Protein AF-A0A7S2VB33-F1 (afdb_monomer_lite)

Secondary structure (DSSP, 8-state):
----HHHHHTTS----EEET-S---GGGTTSTTTTSTTGGG--SSTHHHHHHHHTTT-HHHH-S-HHHHHHHHHHHHHHHHHHHHHHHHHHHHHHHHS--HHHHHH-TTTSPPEEE----SSSGGGGSEE-STT-EEEEP-S-HHHHHHHHT--SHHHHHHHHHHHHHHHHHHHHHHHIIIIIEEEPHHHHT-HHHHHHIIIIIIIIIHHHHHHHHIIIIIHHHHHHHHTT--GGGSPPHHHHHH-HHHHHHH-GGGGGTTHHHHTT-GGGGTTTS----SB-TTTSSB-HHHHHHHHHHHHHHHHHHTTSS--

Organism: NCBI:txid265537

Radius of gyration: 26.09 Å; chains: 1; bounding box: 74×36×74 Å

Sequence (314 aa):
MAISSTDRRAKNVQIFVEKDAVETSFAKWAQPGHFSRTLAKGPKTTTWIWNLHADAHDFDSQTSSLEEVSRKIFSAHFGQLAVIFLWISGMHFHGAYFSNYSAWLTDPVNIKQSSQVVWPIVGQEILNADVGGNFQGVQTTSGWFQMWRAEGITSEVELYWIAIGGLAMSAIMLFAGWFHYHKAAPKLEWFQNAESMMNHHLAGLLGLGCLSWSGHQIHIALPINKLLDAGVAPQEIPLPHEFLINRELMSQLYPSFSKGLAPFFAGQWGEYSDFLTFKGGLNPVTGGLWLSDIAHHHLALAVLFIFAGHMYRT

Structure (mmCIF, N/CA/C/O backbone):
data_AF-A0A7S2VB33-F1
#
_entry.id   AF-A0A7S2VB33-F1
#
loop_
_atom_site.group_PDB
_atom_site.id
_atom_site.type_symbol
_atom_site.label_atom_id
_atom_site.label_alt_id
_atom_site.label_comp_id
_atom_site.label_asym_id
_atom_site.label_entity_id
_atom_site.label_seq_id
_atom_site.pdbx_PDB_ins_code
_atom_site.Cartn_x
_atom_site.Cartn_y
_atom_site.Cartn_z
_atom_site.occupancy
_atom_site.B_iso_or_equiv
_atom_site.auth_seq_id
_atom_site.auth_comp_id
_atom_site.auth_asym_id
_atom_site.auth_atom_id
_atom_site.pdbx_PDB_model_num
ATOM 1 N N . MET A 1 1 ? 22.381 13.826 45.821 1.00 42.16 1 MET A N 1
ATOM 2 C CA . MET A 1 1 ? 21.071 13.144 45.819 1.00 42.16 1 MET A CA 1
ATOM 3 C C . MET A 1 1 ? 21.208 11.930 44.906 1.00 42.16 1 MET A C 1
ATOM 5 O O . MET A 1 1 ? 21.172 12.076 43.693 1.00 42.16 1 MET A O 1
ATOM 9 N N . ALA A 1 2 ? 21.561 10.775 45.474 1.00 40.41 2 ALA A N 1
ATOM 10 C CA . ALA A 1 2 ? 21.779 9.550 44.709 1.00 40.41 2 ALA A CA 1
ATOM 11 C C . ALA A 1 2 ? 20.417 8.901 44.445 1.00 40.41 2 ALA A C 1
ATOM 13 O O . ALA A 1 2 ? 19.761 8.444 45.377 1.00 40.41 2 ALA A O 1
ATOM 14 N N . ILE A 1 3 ? 19.973 8.929 43.191 1.00 42.62 3 ILE A N 1
ATOM 15 C CA . ILE A 1 3 ? 18.757 8.241 42.753 1.00 42.62 3 ILE A CA 1
ATOM 16 C C . ILE A 1 3 ? 19.058 6.741 42.831 1.00 42.62 3 ILE A C 1
ATOM 18 O O . ILE A 1 3 ? 20.033 6.277 42.234 1.00 42.62 3 ILE A O 1
ATOM 22 N N . SER A 1 4 ? 18.286 6.002 43.626 1.00 43.47 4 SER A N 1
ATOM 23 C CA . SER A 1 4 ? 18.537 4.582 43.870 1.00 43.47 4 SER A CA 1
ATOM 24 C C . SER A 1 4 ? 18.283 3.749 42.604 1.00 43.47 4 SER A C 1
ATOM 26 O O . SER A 1 4 ? 17.519 4.129 41.714 1.00 43.47 4 SER A O 1
ATOM 28 N N . SER A 1 5 ? 18.932 2.589 42.500 1.00 49.97 5 SER A N 1
ATOM 29 C CA . SER A 1 5 ? 18.777 1.655 41.375 1.00 49.97 5 SER A CA 1
ATOM 30 C C . SER A 1 5 ? 17.348 1.116 41.216 1.00 49.97 5 SER A C 1
ATOM 32 O O . SER A 1 5 ? 16.987 0.659 40.130 1.00 49.97 5 SER A O 1
ATOM 34 N N . THR A 1 6 ? 16.514 1.208 42.253 1.00 44.72 6 THR A N 1
ATOM 35 C CA . THR A 1 6 ? 15.095 0.834 42.225 1.00 44.72 6 THR A 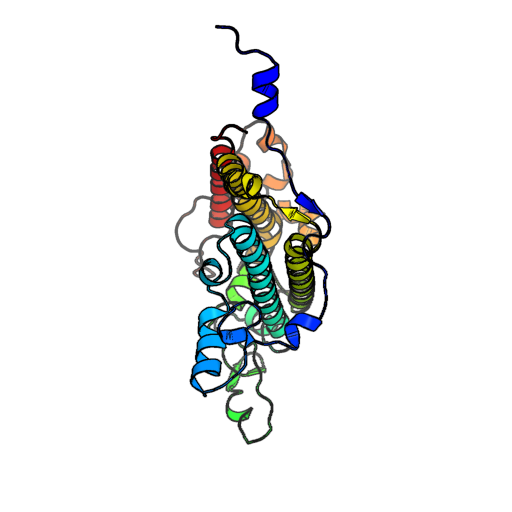CA 1
ATOM 36 C C . THR A 1 6 ? 14.234 1.844 41.460 1.00 44.72 6 THR A C 1
ATOM 38 O O . THR A 1 6 ? 13.370 1.415 40.698 1.00 44.72 6 THR A O 1
ATOM 41 N N . ASP A 1 7 ? 14.540 3.147 41.513 1.00 41.44 7 ASP A N 1
ATOM 42 C CA . ASP A 1 7 ? 13.855 4.177 40.701 1.00 41.44 7 ASP A CA 1
ATOM 43 C C . ASP A 1 7 ? 14.191 4.082 39.203 1.00 41.44 7 ASP A C 1
ATOM 45 O O . ASP A 1 7 ? 13.434 4.543 38.347 1.00 41.44 7 ASP A O 1
ATOM 49 N N . ARG A 1 8 ? 15.320 3.450 38.855 1.00 42.53 8 ARG A N 1
ATOM 50 C CA . ARG A 1 8 ? 15.664 3.130 37.461 1.00 42.53 8 ARG A CA 1
ATOM 51 C C . ARG A 1 8 ? 14.833 1.977 36.896 1.00 42.53 8 ARG A C 1
ATOM 53 O O . ARG A 1 8 ? 14.581 1.963 35.699 1.00 42.53 8 ARG A O 1
ATOM 60 N N . ARG A 1 9 ? 14.375 1.036 37.730 1.00 42.78 9 ARG A N 1
ATOM 61 C CA . ARG A 1 9 ? 13.577 -0.124 37.285 1.00 42.78 9 ARG A CA 1
ATOM 62 C C . ARG A 1 9 ? 12.125 0.228 36.954 1.00 42.78 9 ARG A C 1
ATOM 64 O O . ARG A 1 9 ? 11.520 -0.465 36.144 1.00 42.78 9 ARG A O 1
ATOM 71 N N . ALA A 1 10 ? 11.594 1.306 37.533 1.00 47.66 10 ALA A N 1
ATOM 72 C CA . ALA A 1 10 ? 10.242 1.802 37.268 1.00 47.66 10 ALA A CA 1
ATOM 73 C C . ALA A 1 10 ? 10.106 2.573 35.938 1.00 47.66 10 ALA A C 1
ATOM 75 O O . ALA A 1 10 ? 8.997 2.942 35.568 1.00 47.66 10 ALA A O 1
ATOM 76 N N . LYS A 1 11 ? 11.215 2.835 35.229 1.00 53.03 11 LYS A N 1
ATOM 77 C CA . LYS A 1 11 ? 11.225 3.639 33.995 1.00 53.03 11 LYS A CA 1
ATOM 78 C C . LYS A 1 11 ? 11.285 2.845 32.698 1.00 53.03 11 LYS A C 1
ATOM 80 O O . LYS A 1 11 ? 11.097 3.452 31.658 1.00 53.03 11 LYS A O 1
ATOM 85 N N . ASN A 1 12 ? 11.514 1.535 32.754 1.00 59.31 12 ASN A N 1
ATOM 86 C CA . ASN A 1 12 ? 11.508 0.721 31.544 1.00 59.31 12 ASN A CA 1
ATOM 87 C C . ASN A 1 12 ? 10.058 0.490 31.113 1.00 59.31 12 ASN A C 1
ATOM 89 O O . ASN A 1 12 ? 9.249 0.031 31.921 1.00 59.31 12 ASN A O 1
ATOM 93 N N . VAL A 1 13 ? 9.744 0.767 29.849 1.00 67.38 13 VAL A N 1
ATOM 94 C CA . VAL A 1 13 ? 8.439 0.451 29.247 1.00 67.38 13 VAL A CA 1
ATOM 95 C C . VAL A 1 13 ? 8.105 -1.034 29.452 1.00 67.38 13 VAL A C 1
ATOM 97 O O . VAL A 1 13 ? 8.891 -1.911 29.091 1.00 67.38 13 VAL A O 1
ATOM 100 N N . GLN A 1 14 ? 6.935 -1.329 30.026 1.00 79.81 14 GLN A N 1
ATOM 101 C CA . GLN A 1 14 ? 6.445 -2.695 30.240 1.00 79.81 14 GLN A CA 1
ATOM 102 C C . GLN A 1 14 ? 5.137 -2.924 29.483 1.00 79.81 14 GLN A C 1
ATOM 104 O O . GLN A 1 14 ? 4.302 -2.028 29.364 1.00 79.81 14 GLN A O 1
ATOM 109 N N . ILE A 1 15 ? 4.962 -4.141 28.970 1.00 83.25 15 ILE A N 1
ATOM 110 C CA . ILE A 1 15 ? 3.737 -4.561 28.289 1.00 83.25 15 ILE A CA 1
ATOM 111 C C . ILE A 1 15 ? 2.868 -5.298 29.305 1.00 83.25 15 ILE A C 1
ATOM 113 O O . ILE A 1 15 ? 3.236 -6.374 29.777 1.00 83.25 15 ILE A O 1
ATOM 117 N N . PHE A 1 16 ? 1.705 -4.730 29.615 1.00 85.94 16 PHE A N 1
ATOM 118 C CA . PHE A 1 16 ? 0.704 -5.368 30.463 1.00 85.94 16 PHE A CA 1
ATOM 119 C C . PHE A 1 16 ? -0.531 -5.710 29.639 1.00 85.94 16 PHE A C 1
ATOM 121 O O . PHE A 1 16 ? -1.163 -4.829 29.058 1.00 85.94 16 PHE A O 1
ATOM 128 N N . VAL A 1 17 ? -0.877 -6.996 29.615 1.00 90.38 17 VAL A N 1
ATOM 129 C CA . VAL A 1 17 ? -2.067 -7.514 28.934 1.00 90.38 17 VAL A CA 1
ATOM 130 C C . VAL A 1 17 ? -2.896 -8.368 29.884 1.00 90.38 17 VAL A C 1
ATOM 132 O O . VAL A 1 17 ? -2.359 -9.116 30.703 1.00 90.38 17 VAL A O 1
ATOM 135 N N . GLU A 1 18 ? -4.212 -8.261 29.763 1.00 92.12 18 GLU A N 1
ATOM 136 C CA . GLU A 1 18 ? -5.172 -9.178 30.360 1.00 92.12 18 GLU A CA 1
ATOM 137 C C . GLU A 1 18 ? -5.408 -10.357 29.412 1.00 92.12 18 GLU A C 1
ATOM 139 O O . GLU A 1 18 ? -5.696 -10.171 28.224 1.00 92.12 18 GLU A O 1
ATOM 144 N N . LYS A 1 19 ? -5.249 -11.576 29.939 1.00 93.38 19 LYS A N 1
ATOM 145 C CA . LYS A 1 19 ? -5.463 -12.807 29.177 1.00 93.38 19 LYS A CA 1
ATOM 146 C C . LYS A 1 19 ? -6.937 -13.182 29.177 1.00 93.38 19 LYS A C 1
ATOM 148 O O . LYS A 1 19 ? -7.553 -13.175 30.236 1.00 93.38 19 LYS A O 1
ATOM 153 N N . ASP A 1 20 ? -7.452 -13.546 28.006 1.00 93.31 20 ASP A N 1
ATOM 154 C CA . ASP A 1 20 ? -8.832 -14.015 27.817 1.00 93.31 20 ASP A CA 1
ATOM 155 C C . ASP A 1 20 ? -9.887 -13.041 28.391 1.00 93.31 20 ASP A C 1
ATOM 157 O O . ASP A 1 20 ? -10.858 -13.453 29.021 1.00 93.31 20 ASP A O 1
ATOM 161 N N . ALA A 1 21 ? -9.686 -11.736 28.164 1.00 91.56 21 ALA A N 1
ATOM 162 C CA . ALA A 1 21 ? -10.485 -10.654 28.748 1.00 91.56 21 ALA A CA 1
ATOM 163 C C . ALA A 1 21 ? -11.982 -10.717 28.392 1.00 91.56 21 ALA A C 1
ATOM 165 O O . ALA A 1 21 ? -12.836 -10.332 29.191 1.00 91.56 21 ALA A O 1
ATOM 166 N N . VAL A 1 22 ? -12.321 -11.183 27.184 1.00 93.38 22 VAL A N 1
ATOM 167 C CA . VAL A 1 22 ? -13.712 -11.329 26.735 1.00 93.38 22 VAL A CA 1
ATOM 168 C C . VAL A 1 22 ? -13.870 -12.652 26.001 1.00 93.38 22 VAL A C 1
ATOM 170 O O . VAL A 1 22 ? -13.235 -12.875 24.969 1.00 93.38 22 VAL A O 1
ATOM 173 N N . GLU A 1 23 ? -14.772 -13.509 26.477 1.00 96.00 23 GLU A N 1
ATOM 174 C CA . GLU A 1 23 ? -15.105 -14.764 25.801 1.00 96.00 23 GLU A CA 1
ATOM 175 C C . GLU A 1 23 ? -15.629 -14.507 24.377 1.00 96.00 23 GLU A C 1
ATOM 177 O O . GLU A 1 23 ? -16.490 -13.653 24.143 1.00 96.00 23 GLU A O 1
ATOM 182 N N . THR A 1 24 ? -15.103 -15.249 23.400 1.00 97.25 24 THR A N 1
ATOM 183 C CA . THR A 1 24 ? -15.571 -15.184 22.013 1.00 97.25 24 THR A CA 1
ATOM 184 C C . THR A 1 24 ? -16.834 -16.034 21.861 1.00 97.25 24 THR A C 1
ATOM 186 O O . THR A 1 24 ? -16.763 -17.258 21.873 1.00 97.25 24 THR A O 1
ATOM 189 N N . SER A 1 25 ? -17.991 -15.385 21.708 1.00 96.69 25 SER A N 1
ATOM 190 C CA . SER A 1 25 ? -19.291 -16.049 21.559 1.00 96.69 25 SER A CA 1
ATOM 191 C C . SER A 1 25 ? -20.242 -15.246 20.669 1.00 96.69 25 SER A C 1
ATOM 193 O O . SER A 1 25 ? -20.285 -14.016 20.734 1.00 96.69 25 SER A O 1
ATOM 195 N N . PHE A 1 26 ? -21.066 -15.948 19.885 1.00 96.88 26 PHE A N 1
ATOM 196 C CA . PHE A 1 26 ? -22.127 -15.344 19.070 1.00 96.88 26 PHE A CA 1
ATOM 197 C C . PHE A 1 26 ? -23.357 -14.912 19.885 1.00 96.88 26 PHE A C 1
ATOM 199 O O . PHE A 1 26 ? -24.250 -14.266 19.341 1.00 96.88 26 PHE A O 1
ATOM 206 N N . ALA A 1 27 ? -23.425 -15.211 21.188 1.00 96.50 27 ALA A N 1
ATOM 207 C CA . ALA A 1 27 ? -24.597 -14.908 22.016 1.00 96.50 27 ALA A CA 1
ATOM 208 C C . ALA A 1 27 ? -24.991 -13.417 21.992 1.00 96.50 27 ALA A C 1
ATOM 210 O O . ALA A 1 27 ? -26.175 -13.089 21.932 1.00 96.50 27 ALA A O 1
ATOM 211 N N . LYS A 1 28 ? -24.003 -12.510 21.980 1.00 95.06 28 LYS A N 1
ATOM 212 C CA . LYS A 1 28 ? -24.240 -11.057 21.914 1.00 95.06 28 LYS A CA 1
ATOM 213 C C . LYS A 1 28 ? -24.737 -10.585 20.543 1.00 95.06 28 LYS A C 1
ATOM 215 O O . LYS A 1 28 ? -25.453 -9.594 20.480 1.00 95.06 28 LYS A O 1
ATOM 220 N N . TRP A 1 29 ? -24.431 -11.301 19.459 1.00 95.38 29 TRP A N 1
ATOM 221 C CA . TRP A 1 29 ? -24.894 -10.941 18.111 1.00 95.38 29 TRP A CA 1
ATOM 222 C C . TRP A 1 29 ? -26.407 -11.132 17.964 1.00 95.38 29 TRP A C 1
ATOM 224 O O . TRP A 1 29 ? -27.064 -10.364 17.268 1.00 95.38 29 TRP A O 1
ATOM 234 N N . ALA A 1 30 ? -26.978 -12.102 18.685 1.00 94.94 30 ALA A N 1
ATOM 235 C CA . ALA A 1 30 ? -28.422 -12.321 18.750 1.00 94.94 30 ALA A CA 1
ATOM 236 C C . ALA A 1 30 ? -29.173 -11.253 19.577 1.00 94.94 30 ALA A C 1
ATOM 238 O O . ALA A 1 30 ? -30.399 -11.293 19.658 1.00 94.94 30 ALA A O 1
ATOM 239 N N . GLN A 1 31 ? -28.458 -10.304 20.194 1.00 95.62 31 GLN A N 1
ATOM 240 C CA . GLN A 1 31 ? -29.013 -9.240 21.034 1.00 95.62 31 GLN A CA 1
ATOM 241 C C . GLN A 1 31 ? -28.563 -7.863 20.515 1.00 95.62 31 GLN A C 1
ATOM 243 O O . GLN A 1 31 ? -27.681 -7.233 21.109 1.00 95.62 31 GLN A O 1
ATOM 248 N N . PRO A 1 32 ? -29.128 -7.362 19.401 1.00 95.88 32 PRO A N 1
ATOM 249 C CA . PRO A 1 32 ? -28.713 -6.072 18.869 1.00 95.88 32 PRO A CA 1
ATOM 250 C C . PRO A 1 32 ? -28.962 -4.962 19.900 1.00 95.88 32 PRO A C 1
ATOM 252 O O . PRO A 1 32 ? -30.007 -4.916 20.550 1.00 95.88 32 PRO A O 1
ATOM 255 N N . GLY A 1 33 ? -27.972 -4.089 20.085 1.00 95.62 33 GLY A N 1
ATOM 256 C CA . GLY A 1 33 ? -28.010 -3.041 21.104 1.00 95.62 33 GLY A CA 1
ATOM 257 C C . GLY A 1 33 ? -27.567 -3.500 22.494 1.00 95.62 33 GLY A C 1
ATOM 258 O O . GLY A 1 33 ? -27.713 -2.730 23.439 1.00 95.62 33 GLY A O 1
ATOM 259 N N . HIS A 1 34 ? -26.987 -4.704 22.643 1.00 96.56 34 HIS A N 1
ATOM 260 C CA . HIS A 1 34 ? -26.457 -5.206 23.924 1.00 96.56 34 HIS A CA 1
ATOM 261 C C . HIS A 1 34 ? -25.472 -4.243 24.613 1.00 96.56 34 HIS A C 1
ATOM 263 O O . HIS A 1 34 ? -25.241 -4.345 25.815 1.00 96.56 34 HIS A O 1
ATOM 269 N N . PHE A 1 35 ? -24.837 -3.351 23.849 1.00 94.81 35 PHE A N 1
ATOM 270 C CA . PHE A 1 35 ? -23.875 -2.365 24.335 1.00 94.81 35 PHE A CA 1
ATOM 271 C C . PHE A 1 35 ? -24.536 -1.175 25.045 1.00 94.81 35 PHE A C 1
ATOM 273 O O . PHE A 1 35 ? -23.859 -0.447 25.760 1.00 94.81 35 PHE A O 1
ATOM 280 N N . SER A 1 36 ? -25.851 -0.991 24.894 1.00 95.38 36 SER A N 1
ATOM 281 C CA . SER A 1 36 ? -26.623 0.066 25.547 1.00 95.38 36 SER A CA 1
ATOM 282 C C . SER A 1 36 ? -27.737 -0.539 26.392 1.00 95.38 36 SER A C 1
ATOM 284 O O . SER A 1 36 ? -28.605 -1.257 25.898 1.00 95.38 36 SER A O 1
ATOM 286 N N . ARG A 1 37 ? -27.786 -0.192 27.684 1.00 91.44 37 ARG A N 1
ATOM 287 C CA . ARG A 1 37 ? -28.851 -0.659 28.596 1.00 91.44 37 ARG A CA 1
ATOM 288 C C . ARG A 1 37 ? -30.250 -0.223 28.148 1.00 91.44 37 ARG A C 1
ATOM 290 O O . ARG A 1 37 ? -31.239 -0.867 28.503 1.00 91.44 37 ARG A O 1
ATOM 297 N N . THR A 1 38 ? -30.339 0.879 27.404 1.00 91.19 38 THR A N 1
ATOM 298 C CA . THR A 1 38 ? -31.597 1.392 26.851 1.00 91.19 38 THR A CA 1
ATOM 299 C C . THR A 1 38 ? -32.029 0.564 25.647 1.00 91.19 38 THR A C 1
ATOM 301 O O . THR A 1 38 ? -33.187 0.151 25.580 1.00 91.19 38 THR A O 1
ATOM 304 N N . LEU A 1 39 ? -31.099 0.271 24.733 1.00 94.94 39 LEU A N 1
ATOM 305 C CA . LEU A 1 39 ? -31.386 -0.468 23.502 1.00 94.94 39 LEU A CA 1
ATOM 306 C C . LEU A 1 39 ? -31.550 -1.974 23.740 1.00 94.94 39 LEU A C 1
ATOM 308 O O . LEU A 1 39 ? -32.411 -2.589 23.116 1.00 94.94 39 LEU A O 1
ATOM 312 N N . ALA A 1 40 ? -30.832 -2.556 24.701 1.00 93.81 40 ALA A N 1
ATOM 313 C CA . ALA A 1 40 ? -30.902 -3.982 25.032 1.00 93.81 40 ALA A CA 1
ATOM 314 C C . ALA A 1 40 ? -32.308 -4.467 25.452 1.00 93.81 40 ALA A C 1
ATOM 316 O O . ALA A 1 40 ? -32.573 -5.665 25.458 1.00 93.81 40 ALA A O 1
ATOM 317 N N . LYS A 1 41 ? -33.234 -3.554 25.783 1.00 93.25 41 LYS A N 1
ATOM 318 C CA . LYS A 1 41 ? -34.640 -3.871 26.101 1.00 93.25 41 LYS A CA 1
ATOM 319 C C . LYS A 1 41 ? -35.501 -4.184 24.868 1.00 93.25 41 LYS A C 1
ATOM 321 O O . LYS A 1 41 ? -36.658 -4.567 25.031 1.00 93.25 41 LYS A O 1
ATOM 326 N N . GLY A 1 42 ? -34.958 -4.009 23.665 1.00 92.31 42 GLY A N 1
ATOM 327 C CA . GLY A 1 42 ? -35.616 -4.309 22.396 1.00 92.31 42 GLY A CA 1
ATOM 328 C C . GLY A 1 42 ? -36.397 -3.139 21.771 1.00 92.31 42 GLY A C 1
ATOM 329 O O . GLY A 1 42 ? -36.639 -2.112 22.420 1.00 92.31 42 GLY A O 1
ATOM 330 N N . PRO A 1 43 ? -36.796 -3.283 20.493 1.00 95.75 43 PRO A N 1
ATOM 331 C CA . PRO A 1 43 ? -37.416 -2.220 19.706 1.00 95.75 43 PRO A CA 1
ATOM 332 C C . PRO A 1 43 ? -38.880 -1.984 20.087 1.00 95.75 43 PRO A C 1
ATOM 334 O O . PRO A 1 43 ? -39.769 -2.731 19.688 1.00 95.75 43 PRO A O 1
ATOM 337 N N . LYS A 1 44 ? -39.153 -0.898 20.821 1.00 94.31 44 LYS A N 1
ATOM 338 C CA . LYS A 1 44 ? -40.530 -0.422 21.074 1.00 94.31 44 LYS A CA 1
ATOM 339 C C . LYS A 1 44 ? -41.048 0.545 20.006 1.00 94.31 44 LYS A C 1
ATOM 341 O O . LYS A 1 44 ? -42.253 0.657 19.818 1.00 94.31 44 LYS A O 1
ATOM 346 N N . THR A 1 45 ? -40.146 1.255 19.331 1.00 96.62 45 THR A N 1
ATOM 347 C CA . THR A 1 45 ? -40.440 2.197 18.242 1.00 96.62 45 THR A CA 1
ATOM 348 C C . THR A 1 45 ? -39.385 2.053 17.147 1.00 96.62 45 THR A C 1
ATOM 350 O O . THR A 1 45 ? -38.298 1.530 17.397 1.00 96.62 45 THR A O 1
ATOM 353 N N . THR A 1 46 ? -39.660 2.549 15.940 1.00 97.44 46 THR A N 1
ATOM 354 C CA . THR A 1 46 ? -38.682 2.546 14.835 1.00 97.44 46 THR A CA 1
ATOM 355 C C . THR A 1 46 ? -37.457 3.418 15.123 1.00 97.44 46 THR A C 1
ATOM 357 O O . THR A 1 46 ? -36.385 3.136 14.599 1.00 97.44 46 THR A O 1
ATOM 360 N N . THR A 1 47 ? -37.563 4.408 16.020 1.00 97.69 47 THR A N 1
ATOM 361 C CA . THR A 1 47 ? -36.421 5.187 16.538 1.00 97.69 47 THR A CA 1
ATOM 362 C C . THR A 1 47 ? -35.326 4.296 17.115 1.00 97.69 47 THR A C 1
ATOM 364 O O . THR A 1 47 ? -34.150 4.605 16.969 1.00 97.69 47 THR A O 1
ATOM 367 N N . TRP A 1 48 ? -35.695 3.160 17.715 1.00 98.00 48 TRP A N 1
ATOM 368 C CA . TRP A 1 48 ? -34.727 2.200 18.237 1.00 98.00 48 TRP A CA 1
ATOM 369 C C . TRP A 1 48 ? -33.742 1.722 17.163 1.00 98.00 48 TRP A C 1
ATOM 371 O O . TRP A 1 48 ? -32.559 1.588 17.453 1.00 98.00 48 TRP A O 1
ATOM 381 N N . ILE A 1 49 ? -34.208 1.518 15.923 1.00 97.88 49 ILE A N 1
ATOM 382 C CA . ILE A 1 49 ? -33.355 1.079 14.810 1.00 97.88 49 ILE A CA 1
ATOM 383 C C . ILE A 1 49 ? -32.319 2.159 14.499 1.00 97.88 49 ILE A C 1
ATOM 385 O O . ILE A 1 49 ? -31.149 1.850 14.317 1.00 97.88 49 ILE A O 1
ATOM 389 N N . TRP A 1 50 ? -32.719 3.428 14.472 1.00 97.88 50 TRP A N 1
ATOM 390 C CA . TRP A 1 50 ? -31.800 4.531 14.195 1.00 97.88 50 TRP A CA 1
ATOM 391 C C . TRP A 1 50 ? -30.766 4.708 15.308 1.00 97.88 50 TRP A C 1
ATOM 393 O O . TRP A 1 50 ? -29.574 4.779 15.019 1.00 97.88 50 TRP A O 1
ATOM 403 N N . ASN A 1 51 ? -31.205 4.673 16.569 1.00 97.94 51 ASN A N 1
ATOM 404 C CA . ASN A 1 51 ? -30.306 4.780 17.720 1.00 97.94 51 ASN A CA 1
ATOM 405 C C . ASN A 1 51 ? -29.323 3.602 17.786 1.00 97.94 51 ASN A C 1
ATOM 407 O O . ASN A 1 51 ? -28.161 3.794 18.117 1.00 97.94 51 ASN A O 1
ATOM 411 N N . LEU A 1 52 ? -29.748 2.392 17.396 1.00 97.81 52 LEU A N 1
ATOM 412 C CA . LEU A 1 52 ? -28.856 1.235 17.295 1.00 97.81 52 LEU A CA 1
ATOM 413 C C . LEU A 1 52 ? -27.642 1.506 16.398 1.00 97.81 52 LEU A C 1
ATOM 415 O O . LEU A 1 52 ? -26.538 1.109 16.755 1.00 97.81 52 LEU A O 1
ATOM 419 N N . HIS A 1 53 ? -27.834 2.163 15.252 1.00 98.19 53 HIS A N 1
ATOM 420 C CA . HIS A 1 53 ? -26.738 2.469 14.330 1.00 98.19 53 HIS A CA 1
ATOM 421 C C . HIS A 1 53 ? -25.943 3.699 14.775 1.00 98.19 53 HIS A C 1
ATOM 423 O O . HIS A 1 53 ? -24.719 3.695 14.669 1.00 98.19 53 HIS A O 1
ATOM 429 N N . ALA A 1 54 ? -26.623 4.731 15.284 1.00 97.81 54 ALA A N 1
ATOM 430 C CA . ALA A 1 54 ? -25.985 5.965 15.737 1.00 97.81 54 ALA A CA 1
ATOM 431 C C . ALA A 1 54 ? -25.033 5.726 16.922 1.00 97.81 54 ALA A C 1
ATOM 433 O O . ALA A 1 54 ? -23.923 6.252 16.932 1.00 97.81 54 ALA A O 1
ATOM 434 N N . ASP A 1 55 ? -25.431 4.868 17.864 1.00 97.38 55 ASP A N 1
ATOM 435 C CA . ASP A 1 55 ? -24.706 4.660 19.122 1.00 97.38 55 ASP A CA 1
ATOM 436 C C . ASP A 1 55 ? -23.686 3.500 19.040 1.00 97.38 55 ASP A C 1
ATOM 438 O O . ASP A 1 55 ? -22.971 3.214 20.004 1.00 97.38 55 ASP A O 1
ATOM 442 N N . ALA A 1 56 ? -23.603 2.794 17.903 1.00 97.38 56 ALA A N 1
ATOM 443 C CA . ALA A 1 56 ? -22.793 1.576 17.762 1.00 97.38 56 ALA A CA 1
ATOM 444 C C . ALA A 1 56 ? -21.295 1.810 18.017 1.00 97.38 56 ALA A C 1
ATOM 446 O O . ALA A 1 56 ? -20.630 0.973 18.635 1.00 97.38 56 ALA A O 1
ATOM 447 N N . HIS A 1 57 ? -20.770 2.949 17.561 1.00 98.19 57 HIS A N 1
ATOM 448 C CA . HIS A 1 57 ? -19.364 3.335 17.725 1.00 98.19 57 HIS A CA 1
ATOM 449 C C . HIS A 1 57 ? -19.157 4.465 18.742 1.00 98.19 57 HIS A C 1
ATOM 451 O O . HIS A 1 57 ? -18.032 4.925 18.920 1.00 98.19 57 HIS A O 1
ATOM 457 N N . ASP A 1 58 ? -20.212 4.888 19.442 1.00 97.56 58 ASP A N 1
ATOM 458 C CA . ASP A 1 58 ? -20.105 5.822 20.562 1.00 97.56 58 ASP A CA 1
ATOM 459 C C . ASP A 1 58 ? -19.661 5.066 21.825 1.00 97.56 58 ASP A C 1
ATOM 461 O O . ASP A 1 58 ? -20.451 4.728 22.704 1.00 97.56 58 ASP A O 1
ATOM 465 N N . PHE A 1 59 ? -18.382 4.688 21.877 1.00 97.50 59 PHE A N 1
ATOM 466 C CA . PHE A 1 59 ? -17.870 3.801 22.924 1.00 97.50 59 PHE A CA 1
ATOM 467 C C . PHE A 1 59 ? -17.942 4.404 24.331 1.00 97.50 59 PHE A C 1
ATOM 469 O O . PHE A 1 59 ? -18.122 3.646 25.289 1.00 97.50 59 PHE A O 1
ATOM 476 N N . ASP A 1 60 ? -17.863 5.730 24.453 1.00 96.00 60 ASP A N 1
ATOM 477 C CA . ASP A 1 60 ? -17.923 6.438 25.734 1.00 96.00 60 ASP A CA 1
ATOM 478 C C . ASP A 1 60 ? -19.323 6.382 26.364 1.00 96.00 60 ASP A C 1
ATOM 480 O O . ASP A 1 60 ? -19.452 6.306 27.587 1.00 96.00 60 ASP A O 1
ATOM 484 N N . SER A 1 61 ? -20.396 6.351 25.560 1.00 94.44 61 SER A N 1
ATOM 485 C CA . SER A 1 61 ? -21.758 6.192 26.096 1.00 94.44 61 SER A CA 1
ATOM 486 C C . SER A 1 61 ? -22.087 4.751 26.507 1.00 94.44 61 SER A C 1
ATOM 488 O O . SER A 1 61 ? -23.026 4.517 27.275 1.00 94.44 61 SER A O 1
ATOM 490 N N . GLN A 1 62 ? -21.298 3.774 26.050 1.00 94.62 62 GLN A N 1
ATOM 491 C CA . GLN A 1 62 ? -21.505 2.349 26.335 1.00 94.62 62 GLN A CA 1
ATOM 492 C C . GLN A 1 62 ? -20.929 1.916 27.690 1.00 94.62 62 GLN A C 1
ATOM 494 O O . GLN A 1 62 ? -21.448 0.988 28.315 1.00 94.62 62 GLN A O 1
ATOM 499 N N . THR A 1 63 ? -19.839 2.540 28.143 1.00 94.38 63 THR A N 1
ATOM 500 C CA . THR A 1 63 ? -19.119 2.164 29.370 1.00 94.38 63 THR A CA 1
ATOM 501 C C . THR A 1 63 ? -18.369 3.362 29.946 1.00 94.38 63 THR A C 1
ATOM 503 O O . THR A 1 63 ? -17.829 4.174 29.209 1.00 94.38 63 THR A O 1
ATOM 506 N N . SER A 1 64 ? -18.277 3.456 31.274 1.00 94.56 64 SER A N 1
ATOM 507 C CA . SER A 1 64 ? -17.474 4.490 31.945 1.00 94.56 64 SER A CA 1
ATOM 508 C C . SER A 1 64 ? -15.998 4.098 32.109 1.00 94.56 64 SER A C 1
ATOM 510 O O . SER A 1 64 ? -15.228 4.839 32.716 1.00 94.56 64 SER A O 1
ATOM 512 N N . SER A 1 65 ? -15.604 2.903 31.653 1.00 96.50 65 SER A N 1
ATOM 513 C CA . SER A 1 65 ? -14.233 2.402 31.766 1.00 96.50 65 SER A CA 1
ATOM 514 C C . SER A 1 65 ? -13.381 2.880 30.594 1.00 96.50 65 SER A C 1
ATOM 516 O O . SER A 1 65 ? -13.501 2.364 29.482 1.00 96.50 65 SER A O 1
ATOM 518 N N . LEU A 1 66 ? -12.460 3.813 30.858 1.00 96.75 66 LEU A N 1
ATOM 519 C CA . LEU A 1 66 ? -11.521 4.305 29.844 1.00 96.75 66 LEU A CA 1
ATOM 520 C C . LEU A 1 66 ? -10.636 3.183 29.284 1.00 96.75 66 LEU A C 1
ATOM 522 O O . LEU A 1 66 ? -10.270 3.212 28.112 1.00 96.75 66 LEU A O 1
ATOM 526 N N . GLU A 1 67 ? -10.314 2.170 30.089 1.00 96.19 67 GLU A N 1
ATOM 527 C CA . GLU A 1 67 ? -9.557 1.012 29.617 1.00 96.19 67 GLU A CA 1
ATOM 528 C C . GLU A 1 67 ? -10.356 0.196 28.593 1.00 96.19 67 GLU A C 1
ATOM 530 O O . GLU A 1 67 ? -9.828 -0.176 27.546 1.00 96.19 67 GLU A O 1
ATOM 535 N N . GLU A 1 68 ? -11.644 -0.043 28.855 1.00 95.75 68 GLU A N 1
ATOM 536 C CA . GLU A 1 68 ? -12.515 -0.769 27.928 1.00 95.75 68 GLU A CA 1
ATOM 537 C C . GLU A 1 68 ? -12.712 0.011 26.623 1.00 95.75 68 GLU A C 1
ATOM 539 O O . GLU A 1 68 ? -12.611 -0.572 25.542 1.00 95.75 68 GLU A O 1
ATOM 544 N N . VAL A 1 69 ? -12.928 1.328 26.713 1.00 98.00 69 VAL A N 1
ATOM 545 C CA . VAL A 1 69 ? -12.981 2.220 25.545 1.00 98.00 69 VAL A CA 1
ATOM 546 C C . VAL A 1 69 ? -11.676 2.138 24.751 1.00 98.00 69 VAL A C 1
ATOM 548 O O . VAL A 1 69 ? -11.709 1.893 23.547 1.00 98.00 69 VAL A O 1
ATOM 551 N N . SER A 1 70 ? -10.522 2.252 25.417 1.00 97.94 70 SER A N 1
ATOM 552 C CA . SER A 1 70 ? -9.205 2.189 24.762 1.00 97.94 70 SER A CA 1
ATOM 553 C C . SER A 1 70 ? -8.993 0.857 24.030 1.00 97.94 70 SER A C 1
ATOM 555 O O . SER A 1 70 ? -8.527 0.839 22.890 1.00 97.94 70 SER A O 1
ATOM 557 N N . ARG A 1 71 ? -9.411 -0.264 24.636 1.00 97.69 71 ARG A N 1
ATOM 558 C CA . ARG A 1 71 ? -9.381 -1.599 24.012 1.00 97.69 71 ARG A CA 1
ATOM 559 C C . ARG A 1 71 ? -10.302 -1.690 22.790 1.00 97.69 71 ARG A C 1
ATOM 561 O O . ARG A 1 71 ? -9.893 -2.253 21.774 1.00 97.69 71 ARG A O 1
ATOM 568 N N . LYS A 1 72 ? -11.521 -1.133 22.862 1.00 98.06 72 LYS A N 1
ATOM 569 C CA . LYS A 1 72 ? -12.461 -1.078 21.723 1.00 98.06 72 LYS A CA 1
ATOM 570 C C . LYS A 1 72 ? -11.880 -0.268 20.566 1.00 98.06 72 LYS A C 1
ATOM 572 O O . LYS A 1 72 ? -11.872 -0.759 19.441 1.00 98.06 72 LYS A O 1
ATOM 577 N N . ILE A 1 73 ? -11.337 0.919 20.846 1.00 98.56 73 ILE A N 1
ATOM 578 C CA . ILE A 1 73 ? -10.686 1.783 19.848 1.00 98.56 73 ILE A CA 1
ATOM 579 C C . ILE A 1 73 ? -9.526 1.041 19.177 1.00 98.56 73 ILE A C 1
ATOM 581 O O . ILE A 1 73 ? -9.457 0.977 17.952 1.00 98.56 73 ILE A O 1
ATOM 585 N N . PHE A 1 74 ? -8.646 0.420 19.963 1.00 98.38 74 PHE A N 1
ATOM 586 C CA . PHE A 1 74 ? -7.488 -0.296 19.431 1.00 98.38 74 PHE A CA 1
ATOM 587 C C . PHE A 1 74 ? -7.871 -1.464 18.514 1.00 98.38 74 PHE A C 1
ATOM 589 O O . PHE A 1 74 ? -7.312 -1.610 17.429 1.00 98.38 74 PHE A O 1
ATOM 596 N N . SER A 1 75 ? -8.868 -2.260 18.905 1.00 98.44 75 SER A N 1
ATOM 597 C CA . SER A 1 75 ? -9.404 -3.334 18.062 1.00 98.44 75 SER A CA 1
ATOM 598 C C . SER A 1 75 ? -10.084 -2.792 16.797 1.00 98.44 75 SER A C 1
ATOM 600 O O . SER A 1 75 ? -9.866 -3.311 15.701 1.00 98.44 75 SER A O 1
ATOM 602 N N . ALA A 1 76 ? -10.846 -1.699 16.917 1.00 98.56 76 ALA A N 1
ATOM 603 C CA . ALA A 1 76 ? -11.501 -1.047 15.786 1.00 98.56 76 ALA A CA 1
ATOM 604 C C . ALA A 1 76 ? -10.492 -0.487 14.770 1.00 98.56 76 ALA A C 1
ATOM 606 O O . ALA A 1 76 ? -10.727 -0.593 13.567 1.00 98.56 76 ALA A O 1
ATOM 607 N N . HIS A 1 77 ? -9.342 0.033 15.217 1.00 98.75 77 HIS A N 1
ATOM 608 C CA . HIS A 1 77 ? -8.256 0.447 14.323 1.00 98.75 77 HIS A CA 1
ATOM 609 C C . HIS A 1 77 ? -7.747 -0.716 13.464 1.00 98.75 77 HIS A C 1
ATOM 611 O O . HIS A 1 77 ? -7.579 -0.552 12.257 1.00 98.75 77 HIS A O 1
ATOM 617 N N . PHE A 1 78 ? -7.560 -1.905 14.043 1.00 98.75 78 PHE A N 1
ATOM 618 C CA . PHE A 1 78 ? -7.208 -3.101 13.272 1.00 98.75 78 PHE A CA 1
ATOM 619 C C . PHE A 1 78 ? -8.303 -3.505 12.281 1.00 98.75 78 PHE A C 1
ATOM 621 O O . PHE A 1 78 ? -7.995 -3.851 11.142 1.00 98.75 78 PHE A O 1
ATOM 628 N N . GLY A 1 79 ? -9.576 -3.414 12.681 1.00 98.50 79 GLY A N 1
ATOM 629 C CA . GLY A 1 79 ? -10.709 -3.626 11.777 1.00 98.50 79 GLY A CA 1
ATOM 630 C C . GLY A 1 79 ? -10.686 -2.668 10.581 1.00 98.50 79 GLY A C 1
ATOM 631 O O . GLY A 1 79 ? -10.823 -3.100 9.437 1.00 98.50 79 GLY A O 1
ATOM 632 N N . GLN A 1 80 ? -10.420 -1.382 10.824 1.00 98.75 80 GLN A N 1
ATOM 633 C CA . GLN A 1 80 ? -10.287 -0.380 9.766 1.00 98.75 80 GLN A CA 1
ATOM 634 C C . GLN A 1 80 ? -9.085 -0.662 8.855 1.00 98.75 80 GLN A C 1
ATOM 636 O O . GLN A 1 80 ? -9.216 -0.607 7.632 1.00 98.75 80 GLN A O 1
ATOM 641 N N . LEU A 1 81 ? -7.924 -1.006 9.422 1.00 98.75 81 LEU A N 1
ATOM 642 C CA . LEU A 1 81 ? -6.739 -1.378 8.643 1.00 98.75 81 LEU A CA 1
ATOM 643 C C . LEU A 1 81 ? -6.996 -2.609 7.771 1.00 98.75 81 LEU A C 1
ATOM 645 O O . LEU A 1 81 ? -6.570 -2.637 6.619 1.00 98.75 81 LEU A O 1
ATOM 649 N N . ALA A 1 82 ? -7.731 -3.601 8.273 1.00 98.75 82 ALA A N 1
ATOM 650 C CA . ALA A 1 82 ? -8.101 -4.766 7.483 1.00 98.75 82 ALA A CA 1
ATOM 651 C C . ALA A 1 82 ? -8.947 -4.400 6.258 1.00 98.75 82 ALA A C 1
ATOM 653 O O . ALA A 1 82 ? -8.689 -4.918 5.169 1.00 98.75 82 ALA A O 1
ATOM 654 N N . VAL A 1 83 ? -9.921 -3.496 6.413 1.00 98.75 83 VAL A N 1
ATOM 655 C CA . VAL A 1 83 ? -10.742 -3.000 5.297 1.00 98.75 83 VAL A CA 1
ATOM 656 C C . VAL A 1 83 ? -9.888 -2.224 4.294 1.00 98.75 83 VAL A C 1
ATOM 658 O O . VAL A 1 83 ? -10.041 -2.428 3.092 1.00 98.75 83 VAL A O 1
ATOM 661 N N . ILE A 1 84 ? -8.947 -1.396 4.760 1.00 98.81 84 ILE A N 1
ATOM 662 C CA . ILE A 1 84 ? -8.005 -0.681 3.886 1.00 98.81 84 ILE A CA 1
ATOM 663 C C . ILE A 1 84 ? -7.150 -1.673 3.086 1.00 98.81 84 ILE A C 1
ATOM 665 O O . ILE A 1 84 ? -7.067 -1.551 1.867 1.00 98.81 84 ILE A O 1
ATOM 669 N N . PHE A 1 85 ? -6.563 -2.688 3.730 1.00 98.75 85 PHE A N 1
ATOM 670 C CA . PHE A 1 85 ? -5.777 -3.712 3.032 1.00 98.75 85 PHE A CA 1
ATOM 671 C C . PHE A 1 85 ? -6.611 -4.526 2.042 1.00 98.75 85 PHE A C 1
ATOM 673 O O . PHE A 1 85 ? -6.126 -4.834 0.955 1.00 98.75 85 PHE A O 1
ATOM 680 N N . LEU A 1 86 ? -7.865 -4.841 2.378 1.00 98.75 86 LEU A N 1
ATOM 681 C CA . LEU A 1 86 ? -8.779 -5.524 1.464 1.00 98.75 86 LEU A CA 1
ATOM 682 C C . L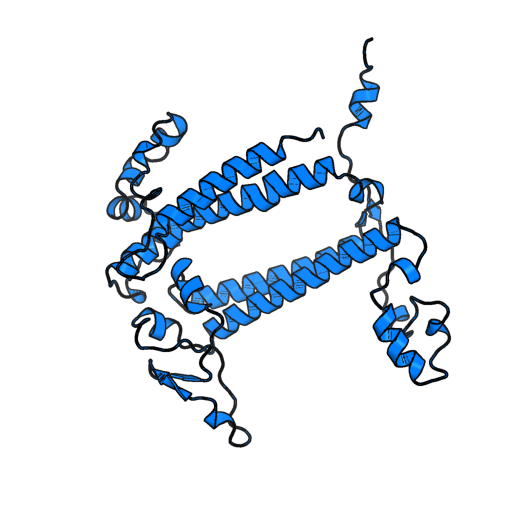EU A 1 86 ? -9.107 -4.649 0.248 1.00 98.75 86 LEU A C 1
ATOM 684 O O . LEU A 1 86 ? -9.110 -5.142 -0.877 1.00 98.75 86 LEU A O 1
ATOM 688 N N . TRP A 1 87 ? -9.337 -3.351 0.457 1.00 98.75 87 TRP A N 1
ATOM 689 C CA . TRP A 1 87 ? -9.548 -2.396 -0.627 1.00 98.75 87 TRP A CA 1
ATOM 690 C C . TRP A 1 87 ? -8.313 -2.290 -1.531 1.00 98.75 87 TRP A C 1
ATOM 692 O O . TRP A 1 87 ? -8.446 -2.444 -2.744 1.00 98.75 87 TRP A O 1
ATOM 702 N N . ILE A 1 88 ? -7.110 -2.130 -0.962 1.00 98.50 88 ILE A N 1
ATOM 703 C CA . ILE A 1 88 ? -5.844 -2.107 -1.719 1.00 98.50 88 ILE A CA 1
ATOM 704 C C . ILE A 1 88 ? -5.659 -3.417 -2.495 1.00 98.50 88 ILE A C 1
ATOM 706 O O . ILE A 1 88 ? -5.338 -3.383 -3.683 1.00 98.50 88 ILE A O 1
ATOM 710 N N . SER A 1 89 ? -5.893 -4.567 -1.855 1.00 98.69 89 SER A N 1
ATOM 711 C CA . SER A 1 89 ? -5.840 -5.888 -2.492 1.00 98.69 89 SER A CA 1
ATOM 712 C C . SER A 1 89 ? -6.792 -5.969 -3.686 1.00 98.69 89 SER A C 1
ATOM 714 O O . SER A 1 89 ? -6.376 -6.357 -4.776 1.00 98.69 89 SER A O 1
ATOM 716 N N . GLY A 1 90 ? -8.036 -5.510 -3.520 1.00 98.50 90 GLY A N 1
ATOM 717 C CA . GLY A 1 90 ? -9.021 -5.432 -4.594 1.00 98.50 90 GLY A CA 1
ATOM 718 C C . GLY A 1 90 ? -8.555 -4.560 -5.761 1.00 98.50 90 GLY A C 1
ATOM 719 O O . GLY A 1 90 ? -8.687 -4.975 -6.908 1.00 98.50 90 GLY A O 1
ATOM 720 N N . MET A 1 91 ? -7.950 -3.396 -5.499 1.00 98.44 91 MET A N 1
ATOM 721 C CA . MET A 1 91 ? -7.428 -2.524 -6.563 1.00 98.44 91 MET A CA 1
ATOM 722 C C . MET A 1 91 ? -6.341 -3.215 -7.398 1.00 98.44 91 MET A C 1
ATOM 724 O O . MET A 1 91 ? -6.381 -3.150 -8.627 1.00 98.44 91 MET A O 1
ATOM 728 N N . HIS A 1 92 ? -5.416 -3.932 -6.753 1.00 98.62 92 HIS A N 1
ATOM 729 C CA . HIS A 1 92 ? -4.373 -4.697 -7.448 1.00 98.62 92 HIS A CA 1
ATOM 730 C C . HIS A 1 92 ? -4.944 -5.916 -8.180 1.00 98.62 92 HIS A C 1
ATOM 732 O O . HIS A 1 92 ? -4.555 -6.185 -9.312 1.00 98.62 92 HIS A O 1
ATOM 738 N N . PHE A 1 93 ? -5.917 -6.616 -7.590 1.00 98.62 93 PHE A N 1
ATOM 739 C CA . PHE A 1 93 ? -6.581 -7.756 -8.228 1.00 98.62 93 PHE A CA 1
ATOM 740 C C . PHE A 1 93 ? -7.332 -7.341 -9.499 1.00 98.62 93 PHE A C 1
ATOM 742 O O . PHE A 1 93 ? -7.238 -8.004 -10.530 1.00 98.62 93 PHE A O 1
ATOM 749 N N . HIS A 1 94 ? -8.040 -6.211 -9.444 1.00 98.50 94 HIS A N 1
ATOM 750 C CA . HIS A 1 94 ? -8.691 -5.612 -10.607 1.00 98.50 94 HIS A CA 1
ATOM 751 C C . HIS A 1 94 ? -7.680 -5.213 -11.688 1.00 98.50 94 HIS A C 1
ATOM 753 O O . HIS A 1 94 ? -7.922 -5.458 -12.869 1.00 98.50 94 HIS A O 1
ATOM 759 N N . GLY A 1 95 ? -6.530 -4.663 -11.285 1.00 98.25 95 GLY A N 1
ATOM 760 C CA . GLY A 1 95 ? -5.385 -4.435 -12.167 1.00 98.25 95 GLY A CA 1
ATOM 761 C C . GLY A 1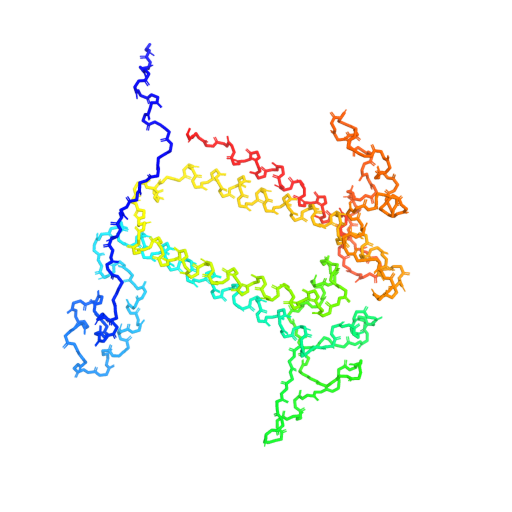 95 ? -4.865 -5.712 -12.828 1.00 98.25 95 GLY A C 1
ATOM 762 O O . GLY A 1 95 ? -4.579 -5.714 -14.018 1.00 98.25 95 GLY A O 1
ATOM 763 N N . ALA A 1 96 ? -4.788 -6.814 -12.088 1.00 98.06 96 ALA A N 1
ATOM 764 C CA . ALA A 1 96 ? -4.247 -8.069 -12.595 1.00 98.06 96 ALA A CA 1
ATOM 765 C C . ALA A 1 96 ? -5.173 -8.783 -13.599 1.00 98.06 96 ALA A C 1
ATOM 767 O O . ALA A 1 96 ? -4.696 -9.361 -14.569 1.00 98.06 96 ALA A O 1
ATOM 768 N N . TYR A 1 97 ? -6.492 -8.775 -13.370 1.00 97.19 97 TYR A N 1
ATOM 769 C CA . TYR A 1 97 ? -7.428 -9.615 -14.136 1.00 97.19 97 TYR A CA 1
ATOM 770 C C . TYR A 1 97 ? -8.339 -8.870 -15.109 1.00 97.19 97 TYR A C 1
ATOM 772 O O . TYR A 1 97 ? -8.801 -9.465 -16.081 1.00 97.19 97 TYR A O 1
ATOM 780 N N . PHE A 1 98 ? -8.650 -7.602 -14.843 1.00 96.88 98 PHE A N 1
ATOM 781 C CA . PHE A 1 98 ? -9.710 -6.873 -15.550 1.00 96.88 98 PHE A CA 1
ATOM 782 C C . PHE A 1 98 ? -9.218 -5.535 -16.087 1.00 96.88 98 PHE A C 1
ATOM 784 O O . PHE A 1 98 ? -9.977 -4.565 -16.116 1.00 96.88 98 PHE A O 1
ATOM 791 N N . SER A 1 99 ? -7.943 -5.467 -16.462 1.00 98.06 99 SER A N 1
ATOM 792 C CA . SER A 1 99 ? -7.304 -4.222 -16.854 1.00 98.06 99 SER A CA 1
ATOM 793 C C . SER A 1 99 ? -6.535 -4.333 -18.163 1.00 98.06 99 SER A C 1
ATOM 795 O O . SER A 1 99 ? -6.217 -5.425 -18.628 1.00 98.06 99 SER A O 1
ATOM 797 N N . ASN A 1 100 ? -6.216 -3.175 -18.734 1.00 98.06 100 ASN A N 1
ATOM 798 C CA . ASN A 1 100 ? -5.311 -3.035 -19.868 1.00 98.06 100 ASN A CA 1
ATOM 799 C C . ASN A 1 100 ? -3.904 -2.573 -19.449 1.00 98.06 100 ASN A C 1
ATOM 801 O O . ASN A 1 100 ? -3.251 -1.868 -20.218 1.00 98.06 100 ASN A O 1
ATOM 805 N N . TYR A 1 101 ? -3.437 -2.932 -18.244 1.00 98.25 101 TYR A N 1
ATOM 806 C CA . TYR A 1 101 ? -2.177 -2.428 -17.684 1.00 98.25 101 TYR A CA 1
ATOM 807 C C . TYR A 1 101 ? -0.957 -2.695 -18.573 1.00 98.25 101 TYR A C 1
ATOM 809 O O . TYR A 1 101 ? -0.259 -1.739 -18.907 1.00 98.25 101 TYR A O 1
ATOM 817 N N . SER A 1 102 ? -0.727 -3.931 -19.035 1.00 96.75 102 SER A N 1
ATOM 818 C CA . SER A 1 102 ? 0.397 -4.222 -19.942 1.00 96.75 102 SER A CA 1
ATOM 819 C C . SER A 1 102 ? 0.336 -3.425 -21.242 1.00 96.75 102 SER A C 1
ATOM 821 O O . SER A 1 102 ? 1.355 -2.904 -21.693 1.00 96.75 102 SER A O 1
ATOM 823 N N . ALA A 1 103 ? -0.853 -3.283 -21.836 1.00 97.12 103 ALA A N 1
ATOM 824 C CA . ALA A 1 103 ? -1.016 -2.498 -23.057 1.00 97.12 103 ALA A CA 1
ATOM 825 C C . ALA A 1 103 ? -0.727 -1.012 -22.795 1.00 97.12 103 ALA A C 1
ATOM 827 O O . ALA A 1 103 ? 0.036 -0.390 -23.532 1.00 97.12 103 ALA A O 1
ATOM 828 N N . TRP A 1 104 ? -1.276 -0.462 -21.708 1.00 98.12 104 TRP A N 1
ATOM 829 C CA . TRP A 1 104 ? -1.006 0.906 -21.279 1.00 98.12 104 TRP A CA 1
ATOM 830 C C . TRP A 1 104 ? 0.479 1.142 -20.997 1.00 98.12 104 TRP A C 1
ATOM 832 O O . TRP A 1 104 ? 0.992 2.201 -21.330 1.00 98.12 104 TRP A O 1
ATOM 842 N N . LEU A 1 105 ? 1.195 0.169 -20.432 1.00 97.44 105 LEU A N 1
ATOM 843 C CA . LEU A 1 105 ? 2.616 0.316 -20.125 1.00 97.44 105 LEU A CA 1
ATOM 844 C C . LEU A 1 105 ? 3.473 0.478 -21.394 1.00 97.44 105 LEU A C 1
ATOM 846 O O . LEU A 1 105 ? 4.482 1.185 -21.354 1.00 97.44 105 LEU A O 1
ATOM 850 N N . THR A 1 106 ? 3.052 -0.128 -22.510 1.00 95.88 106 THR A N 1
ATOM 851 C CA . THR A 1 106 ? 3.688 0.014 -23.830 1.00 95.88 106 THR A CA 1
ATOM 852 C C . THR A 1 106 ? 3.389 1.360 -24.498 1.00 95.88 106 THR A C 1
ATOM 854 O O . THR A 1 106 ? 4.271 1.912 -25.151 1.00 95.88 106 THR A O 1
ATOM 857 N N . ASP A 1 107 ? 2.185 1.917 -24.325 1.00 96.69 107 ASP A N 1
ATOM 858 C CA . ASP A 1 107 ? 1.830 3.258 -24.822 1.00 96.69 107 ASP A CA 1
ATOM 859 C C . ASP A 1 107 ? 1.031 4.069 -23.780 1.00 96.69 107 ASP A C 1
ATOM 861 O O . ASP A 1 107 ? -0.196 4.206 -23.885 1.00 96.69 107 ASP A O 1
ATOM 865 N N . PRO A 1 108 ? 1.722 4.651 -22.776 1.00 96.25 108 PRO A N 1
ATOM 866 C CA . PRO A 1 108 ? 1.068 5.362 -21.676 1.00 96.25 108 PRO A CA 1
ATOM 867 C C . PRO A 1 108 ? 0.383 6.671 -22.087 1.00 96.25 108 PRO A C 1
ATOM 869 O O . PRO A 1 108 ? -0.380 7.240 -21.302 1.00 96.25 108 PRO A O 1
ATOM 872 N N . VAL A 1 109 ? 0.693 7.187 -23.283 1.00 95.62 109 VAL A N 1
ATOM 873 C CA . VAL A 1 109 ? 0.216 8.487 -23.775 1.00 95.62 109 VAL A CA 1
ATOM 874 C C . VAL A 1 109 ? -1.141 8.331 -24.454 1.00 95.62 109 VAL A C 1
ATOM 876 O O . VAL A 1 109 ? -2.079 9.094 -24.180 1.00 95.62 109 VAL A O 1
ATOM 879 N N . ASN A 1 110 ? -1.273 7.337 -25.335 1.00 97.25 110 ASN A N 1
ATOM 880 C CA . ASN A 1 110 ? -2.479 7.194 -26.143 1.00 97.25 110 ASN A CA 1
ATOM 881 C C . ASN A 1 110 ? -3.513 6.271 -25.494 1.00 97.25 110 ASN A C 1
ATOM 883 O O . ASN A 1 110 ? -4.703 6.600 -25.527 1.00 97.25 110 ASN A O 1
ATOM 887 N N . ILE A 1 111 ? -3.087 5.181 -24.849 1.00 98.31 111 ILE A N 1
ATOM 888 C CA . ILE A 1 111 ? -3.996 4.221 -24.210 1.00 98.31 111 ILE A CA 1
ATOM 889 C C . ILE A 1 111 ? -4.533 4.808 -22.903 1.00 98.31 111 ILE A C 1
ATOM 891 O O . ILE A 1 111 ? -3.803 5.414 -22.117 1.00 98.31 111 ILE A O 1
ATOM 895 N N . LYS A 1 112 ? -5.838 4.657 -22.658 1.00 98.31 112 LYS A N 1
ATOM 896 C CA . LYS A 1 112 ? -6.473 5.126 -21.420 1.00 98.31 112 LYS A CA 1
ATOM 897 C C . LYS A 1 112 ? -6.523 3.987 -20.410 1.00 98.31 112 LYS A C 1
ATOM 899 O O . LYS A 1 112 ? -6.884 2.866 -20.753 1.00 98.31 112 LYS A O 1
ATOM 904 N N . GLN A 1 113 ? -6.168 4.278 -19.162 1.00 97.75 113 GLN A N 1
ATOM 905 C CA . GLN A 1 113 ? -6.210 3.287 -18.088 1.00 97.75 113 GLN A CA 1
ATOM 906 C C . GLN A 1 113 ? -7.646 2.794 -17.849 1.00 97.75 113 GLN A C 1
ATOM 908 O O . GLN A 1 113 ? -8.582 3.590 -17.730 1.00 97.75 113 GLN A O 1
ATOM 913 N N . SER A 1 114 ? -7.816 1.480 -17.764 1.00 98.31 114 SER A N 1
ATOM 914 C CA . SER A 1 114 ? -9.072 0.833 -17.401 1.00 98.31 114 SER A CA 1
ATOM 915 C C . SER A 1 114 ? -8.777 -0.412 -16.578 1.00 98.31 114 SER A C 1
ATOM 917 O O . SER A 1 114 ? -7.889 -1.180 -16.928 1.00 98.31 114 SER A O 1
ATOM 919 N N . SER A 1 115 ? -9.504 -0.599 -15.477 1.00 97.44 115 SER A N 1
ATOM 920 C CA . SER A 1 115 ? -9.380 -1.759 -14.575 1.00 97.44 115 SER A CA 1
ATOM 921 C C . SER A 1 115 ? -10.738 -2.266 -14.066 1.00 97.44 115 SER A C 1
ATOM 923 O O . SER A 1 115 ? -10.845 -2.924 -13.027 1.00 97.44 115 SER A O 1
ATOM 925 N N . GLN A 1 116 ? -11.809 -1.927 -14.784 1.00 98.06 116 GLN A N 1
ATOM 926 C CA . GLN A 1 116 ? -13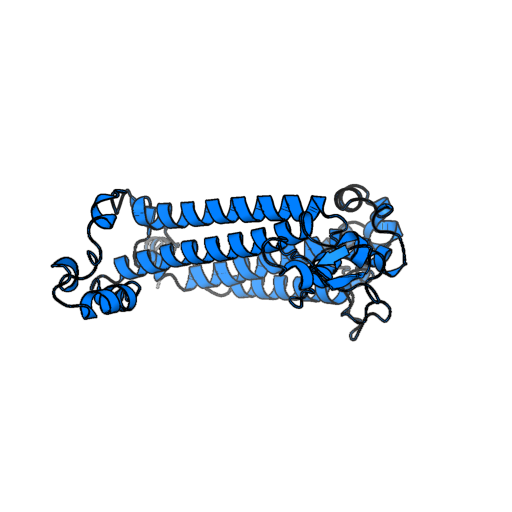.166 -2.345 -14.466 1.00 98.06 116 GLN A CA 1
ATOM 927 C C . GLN A 1 116 ? -13.921 -2.671 -15.751 1.00 98.06 116 GLN A C 1
ATOM 929 O O . GLN A 1 116 ? -13.998 -1.850 -16.662 1.00 98.06 116 GLN A O 1
ATOM 934 N N . VAL A 1 117 ? -14.526 -3.858 -15.782 1.00 98.06 117 VAL A N 1
ATOM 935 C CA . VAL A 1 117 ? -15.338 -4.347 -16.900 1.00 98.06 117 VAL A CA 1
ATOM 936 C C . VAL A 1 117 ? -16.737 -4.666 -16.389 1.00 98.06 117 VAL A C 1
ATOM 938 O O . VAL A 1 117 ? -16.906 -5.322 -15.361 1.00 98.06 117 VAL A O 1
ATOM 941 N N . VAL A 1 118 ? -17.748 -4.177 -17.099 1.00 98.12 118 VAL A N 1
ATOM 942 C CA . VAL A 1 118 ? -19.163 -4.351 -16.768 1.00 98.12 118 VAL A CA 1
ATOM 943 C C . VAL A 1 118 ? -19.714 -5.595 -17.463 1.00 98.12 118 VAL A C 1
ATOM 945 O O . VAL A 1 118 ? -19.472 -5.811 -18.650 1.00 98.12 118 VAL A O 1
ATOM 948 N N . TRP A 1 119 ? -20.488 -6.410 -16.744 1.00 98.00 119 TRP A N 1
ATOM 949 C CA . TRP A 1 119 ? -21.132 -7.591 -17.325 1.00 98.00 119 TRP A CA 1
ATOM 950 C C . TRP A 1 119 ? -22.302 -7.242 -18.264 1.00 98.00 119 TRP A C 1
ATOM 952 O O . TRP A 1 119 ? -23.097 -6.360 -17.922 1.00 98.00 119 TRP A O 1
ATOM 962 N N . PRO A 1 120 ? -22.476 -7.976 -19.382 1.00 97.44 120 PRO A N 1
ATOM 963 C CA . PRO A 1 120 ? -23.520 -7.720 -20.374 1.00 97.44 120 PRO A CA 1
ATOM 964 C C . PRO A 1 120 ? -24.853 -8.377 -19.986 1.00 97.44 120 PRO A C 1
ATOM 966 O O . PRO A 1 120 ? -25.175 -9.475 -20.434 1.00 97.44 120 PRO A O 1
ATOM 969 N N . ILE A 1 121 ? -25.616 -7.735 -19.098 1.00 98.00 121 ILE A N 1
ATOM 970 C CA . ILE A 1 121 ? -26.888 -8.293 -18.596 1.00 98.00 121 ILE A CA 1
ATOM 971 C C . ILE A 1 121 ? -28.098 -7.572 -19.204 1.00 98.00 121 ILE A C 1
ATOM 973 O O . ILE A 1 121 ? -29.028 -8.216 -19.678 1.00 98.00 121 ILE A O 1
ATOM 977 N N . VAL A 1 122 ? -28.099 -6.236 -19.176 1.00 97.88 122 VAL A N 1
ATOM 978 C CA . VAL A 1 122 ? -29.269 -5.402 -19.527 1.00 97.88 122 VAL A CA 1
ATOM 979 C C . VAL A 1 122 ? -28.953 -4.302 -20.550 1.00 97.88 122 VAL A C 1
ATOM 981 O O . VAL A 1 122 ? -29.650 -3.293 -20.600 1.00 97.88 122 VAL A O 1
ATOM 984 N N . GLY A 1 123 ? -27.880 -4.449 -21.333 1.00 97.19 123 GLY A N 1
ATOM 985 C CA . GLY A 1 123 ? -27.368 -3.386 -22.210 1.00 97.19 123 GLY A CA 1
ATOM 986 C C . GLY A 1 123 ? -26.347 -2.462 -21.534 1.00 97.19 123 GLY A C 1
ATOM 987 O O . GLY A 1 123 ? -25.848 -1.522 -22.149 1.00 97.19 123 GLY A O 1
ATOM 988 N N . GLN A 1 124 ? -26.022 -2.708 -20.260 1.00 98.06 124 GLN A N 1
ATOM 989 C CA . GLN A 1 124 ? -25.051 -1.920 -19.492 1.00 98.06 124 GLN A CA 1
ATOM 990 C C . GLN A 1 124 ? -23.597 -2.111 -19.959 1.00 98.06 124 GLN A C 1
ATOM 992 O O . GLN A 1 124 ? -22.726 -1.341 -19.568 1.00 98.06 124 GLN A O 1
ATOM 997 N N . GLU A 1 125 ? -23.321 -3.087 -20.823 1.00 97.56 125 GLU A N 1
ATOM 998 C CA . GLU A 1 125 ? -22.031 -3.241 -21.498 1.00 97.56 125 GLU A CA 1
ATOM 999 C C . GLU A 1 125 ? -21.682 -2.061 -22.414 1.00 97.56 125 GLU A C 1
ATOM 1001 O O . GLU A 1 125 ? -20.514 -1.898 -22.746 1.00 97.56 125 GLU A O 1
ATOM 1006 N N . ILE A 1 126 ? -22.641 -1.178 -22.731 1.00 97.81 126 ILE A N 1
ATOM 1007 C CA . ILE A 1 126 ? -22.370 0.132 -23.349 1.00 97.81 126 ILE A CA 1
ATOM 1008 C C . ILE A 1 126 ? -21.380 0.984 -22.530 1.00 97.81 126 ILE A C 1
ATOM 1010 O O . ILE A 1 126 ? -20.725 1.867 -23.076 1.00 97.81 126 ILE A O 1
ATOM 1014 N N . LEU A 1 127 ? -21.252 0.717 -21.223 1.00 98.19 127 LEU A N 1
ATOM 1015 C CA . LEU A 1 127 ? -20.273 1.360 -20.343 1.00 98.19 127 LEU A CA 1
ATOM 1016 C C . LEU A 1 127 ? -18.832 0.881 -20.592 1.00 98.19 127 LEU A C 1
ATOM 1018 O O . LEU A 1 127 ? -17.896 1.558 -20.168 1.00 98.19 127 LEU A O 1
ATOM 1022 N N . ASN A 1 128 ? -18.639 -0.261 -21.260 1.00 98.25 128 ASN A N 1
ATOM 1023 C CA . ASN A 1 128 ? -17.321 -0.754 -21.655 1.00 98.25 128 ASN A CA 1
ATOM 1024 C C . ASN A 1 128 ? -16.868 -0.031 -22.930 1.00 98.25 128 ASN A C 1
ATOM 1026 O O . ASN A 1 128 ? -16.990 -0.547 -24.040 1.00 98.25 128 ASN A O 1
ATOM 1030 N N . ALA A 1 129 ? -16.368 1.191 -22.766 1.00 97.19 129 ALA A N 1
ATOM 1031 C CA . ALA A 1 129 ? -15.854 1.990 -23.868 1.00 97.19 129 ALA A CA 1
ATOM 1032 C C . ALA A 1 129 ? -14.544 1.404 -24.417 1.00 97.19 129 ALA A C 1
ATOM 1034 O O . ALA A 1 129 ? -13.770 0.794 -23.679 1.00 97.19 129 ALA A O 1
ATOM 1035 N N . ASP A 1 130 ? -14.273 1.630 -25.703 1.00 97.88 130 ASP A N 1
ATOM 1036 C CA . ASP A 1 130 ? -12.951 1.373 -26.277 1.00 97.88 130 ASP A CA 1
ATOM 1037 C C . ASP A 1 130 ? -11.940 2.377 -25.706 1.00 97.88 130 ASP A C 1
ATOM 1039 O O . ASP A 1 130 ? -12.037 3.585 -25.937 1.00 97.88 130 ASP A O 1
ATOM 1043 N N . VAL A 1 131 ? -10.993 1.865 -24.921 1.00 97.88 131 VAL A N 1
ATOM 1044 C CA . VAL A 1 131 ? -9.950 2.647 -24.237 1.00 97.88 131 VAL A CA 1
ATOM 1045 C C . VAL A 1 131 ? -8.571 2.482 -24.888 1.00 97.88 131 VAL A C 1
ATOM 1047 O O . VAL A 1 131 ? -7.574 2.997 -24.372 1.00 97.88 131 VAL A O 1
ATOM 1050 N N . GLY A 1 132 ? -8.503 1.796 -26.034 1.00 97.12 132 GLY A N 1
ATOM 1051 C CA . GLY A 1 132 ? -7.260 1.427 -26.703 1.00 97.12 132 GLY A CA 1
ATOM 1052 C C . GLY A 1 132 ? -6.609 0.168 -26.119 1.00 97.12 132 GLY A C 1
ATOM 1053 O O . GLY A 1 132 ? -7.029 -0.375 -25.097 1.00 97.12 132 GLY A O 1
ATOM 1054 N N . GLY A 1 133 ? -5.572 -0.331 -26.798 1.00 94.62 133 GLY A N 1
ATOM 1055 C CA . GLY A 1 133 ? -4.889 -1.567 -26.397 1.00 94.62 133 GLY A CA 1
ATOM 1056 C C . GLY A 1 133 ? -5.719 -2.837 -26.620 1.00 94.62 133 GLY A C 1
ATOM 1057 O O . GLY A 1 133 ? -5.505 -3.826 -25.927 1.00 94.62 133 GLY A O 1
ATOM 1058 N N . ASN A 1 134 ? -6.672 -2.805 -27.564 1.00 95.38 134 ASN A N 1
ATOM 1059 C CA . ASN A 1 134 ? -7.630 -3.888 -27.823 1.00 95.38 134 ASN A CA 1
ATOM 1060 C C . ASN A 1 134 ? -8.436 -4.290 -26.570 1.00 95.38 134 ASN A C 1
ATOM 1062 O O . ASN A 1 134 ? -8.729 -5.466 -26.352 1.00 95.38 134 ASN A O 1
ATOM 1066 N N . PHE A 1 135 ? -8.767 -3.305 -25.730 1.00 97.75 135 PHE A N 1
ATOM 1067 C CA . PHE A 1 135 ? -9.491 -3.500 -24.482 1.00 97.75 135 PHE A CA 1
ATOM 1068 C C . PHE A 1 135 ? -10.712 -2.583 -24.410 1.00 97.75 135 PHE A C 1
ATOM 1070 O O . PHE A 1 135 ? -10.647 -1.407 -24.773 1.00 97.75 135 PHE A O 1
ATOM 1077 N N . GLN A 1 136 ? -11.818 -3.128 -23.908 1.00 97.94 136 GLN A N 1
ATOM 1078 C CA . GLN A 1 136 ? -13.052 -2.391 -23.662 1.00 97.94 136 GLN A CA 1
ATOM 1079 C C . GLN A 1 136 ? -13.416 -2.473 -22.184 1.00 97.94 136 GLN A C 1
ATOM 1081 O O . GLN A 1 136 ? -13.511 -3.561 -21.617 1.00 97.94 136 GLN A O 1
ATOM 1086 N N . GLY A 1 137 ? -13.641 -1.320 -21.564 1.00 97.94 137 GLY A N 1
ATOM 1087 C CA . GLY A 1 137 ? -13.921 -1.232 -20.138 1.00 97.94 137 GLY A CA 1
ATOM 1088 C C . GLY A 1 137 ? -14.239 0.188 -19.697 1.00 97.94 137 GLY A C 1
ATOM 1089 O O . GLY A 1 137 ? -14.316 1.120 -20.498 1.00 97.94 137 GLY A O 1
ATOM 1090 N N . VAL A 1 138 ? -14.435 0.360 -18.396 1.00 98.31 138 VAL A N 1
ATOM 1091 C CA . VAL A 1 138 ? -14.651 1.676 -17.796 1.00 98.31 138 VAL A CA 1
ATOM 1092 C C . VAL A 1 138 ? -13.296 2.352 -17.630 1.00 98.31 138 VAL A C 1
ATOM 1094 O O . VAL A 1 138 ? -12.407 1.814 -16.963 1.00 98.31 138 VAL A O 1
ATOM 1097 N N . GLN A 1 139 ? -13.120 3.532 -18.222 1.00 98.12 139 GLN A N 1
ATOM 1098 C CA . GLN A 1 139 ? -11.914 4.328 -18.006 1.00 98.12 139 GLN A CA 1
ATOM 1099 C C . GLN A 1 139 ? -11.817 4.735 -16.529 1.00 98.12 139 GLN A C 1
ATOM 1101 O O . GLN A 1 139 ? -12.735 5.350 -15.984 1.00 98.12 139 GLN A O 1
ATOM 1106 N N . THR A 1 140 ? -10.694 4.424 -15.883 1.00 97.38 140 THR A N 1
ATOM 1107 C CA . THR A 1 140 ? -10.462 4.757 -14.474 1.00 97.38 140 THR A CA 1
ATOM 1108 C C . THR A 1 140 ? -9.658 6.050 -14.325 1.00 97.38 140 THR A C 1
ATOM 1110 O O . THR A 1 140 ? -8.927 6.482 -15.220 1.00 97.38 140 THR A O 1
ATOM 1113 N N . THR A 1 141 ? -9.813 6.722 -13.184 1.00 98.00 141 THR A N 1
ATOM 1114 C CA . THR A 1 141 ? -9.198 8.039 -12.910 1.00 98.00 141 THR A CA 1
ATOM 1115 C C . THR A 1 141 ? -8.441 8.090 -11.583 1.00 98.00 141 THR A C 1
ATOM 1117 O O . THR A 1 141 ? -7.997 9.154 -11.168 1.00 98.00 141 THR A O 1
ATOM 1120 N N . SER A 1 142 ? -8.251 6.947 -10.921 1.00 97.44 142 SER A N 1
ATOM 1121 C CA . SER A 1 142 ? -7.593 6.855 -9.611 1.00 97.44 142 SER A CA 1
ATOM 1122 C C . SER A 1 142 ? -6.064 6.968 -9.662 1.00 97.44 142 SER A C 1
ATOM 1124 O O . SER A 1 142 ? -5.448 7.175 -8.623 1.00 97.44 142 SER A O 1
ATOM 1126 N N . GLY A 1 143 ? -5.446 6.814 -10.840 1.00 97.94 143 GLY A N 1
ATOM 1127 C CA . GLY A 1 143 ? -3.993 6.953 -11.025 1.00 97.94 143 GLY A CA 1
ATOM 1128 C C . GLY A 1 143 ? -3.159 5.726 -10.633 1.00 97.94 143 GLY A C 1
ATOM 1129 O O . GLY A 1 143 ? -1.945 5.837 -10.469 1.00 97.94 143 GLY A O 1
ATOM 1130 N N . TRP A 1 144 ? -3.790 4.554 -10.479 1.00 98.19 144 TRP A N 1
ATOM 1131 C CA . TRP A 1 144 ? -3.100 3.318 -10.081 1.00 98.19 144 TRP A CA 1
ATOM 1132 C C . TRP A 1 144 ? -2.032 2.888 -11.092 1.00 98.19 144 TRP A C 1
ATOM 1134 O O . TRP A 1 144 ? -0.966 2.443 -10.687 1.00 98.19 144 TRP A O 1
ATOM 1144 N N . PHE A 1 145 ? -2.270 3.071 -12.392 1.00 98.50 145 PHE A N 1
ATOM 1145 C CA . PHE A 1 145 ? -1.341 2.622 -13.433 1.00 98.50 145 PHE A CA 1
ATOM 1146 C C . PHE A 1 145 ? -0.009 3.382 -13.383 1.00 98.50 145 PHE A C 1
ATOM 1148 O O . PHE A 1 145 ? 1.061 2.784 -13.480 1.00 98.50 145 PHE A O 1
ATOM 1155 N N . GLN A 1 146 ? -0.057 4.701 -13.176 1.00 98.31 146 GLN A N 1
ATOM 1156 C CA . GLN A 1 146 ? 1.141 5.528 -13.026 1.00 98.31 146 GLN A CA 1
ATOM 1157 C C . GLN A 1 146 ? 1.901 5.165 -11.751 1.00 98.31 146 GLN A C 1
ATOM 1159 O O . GLN A 1 146 ? 3.131 5.152 -11.766 1.00 98.31 146 GLN A O 1
ATOM 1164 N N . MET A 1 147 ? 1.179 4.846 -10.673 1.00 98.38 147 MET A N 1
ATOM 1165 C CA . MET A 1 147 ? 1.790 4.402 -9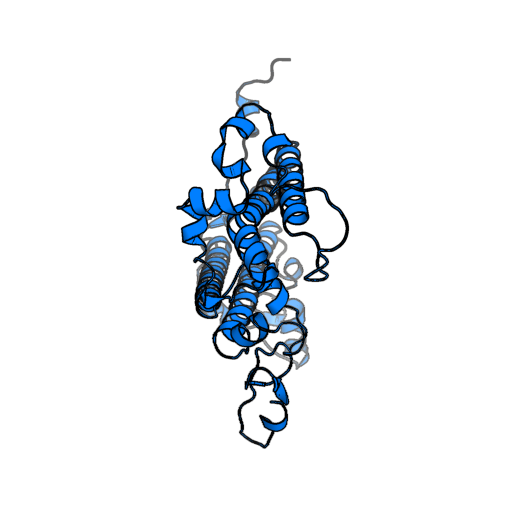.426 1.00 98.38 147 MET A CA 1
ATOM 1166 C C . MET A 1 147 ? 2.506 3.061 -9.610 1.00 98.38 147 MET A C 1
ATOM 1168 O O . MET A 1 147 ? 3.697 2.982 -9.343 1.00 98.38 147 MET A O 1
ATOM 1172 N N . TRP A 1 148 ? 1.841 2.050 -10.174 1.00 98.62 148 TRP A N 1
ATOM 1173 C CA . TRP A 1 148 ? 2.443 0.740 -10.446 1.00 98.62 148 TRP A CA 1
ATOM 1174 C C . TRP A 1 148 ? 3.671 0.833 -11.357 1.00 98.62 148 TRP A C 1
ATOM 1176 O O . TRP A 1 148 ? 4.700 0.221 -11.068 1.00 98.62 148 TRP A O 1
ATOM 1186 N N . ARG A 1 149 ? 3.625 1.674 -12.401 1.00 98.44 149 ARG A N 1
ATOM 1187 C CA . ARG A 1 149 ? 4.806 1.953 -13.234 1.00 98.44 149 ARG A CA 1
ATOM 1188 C C . ARG A 1 149 ? 5.944 2.540 -12.399 1.00 98.44 149 ARG A C 1
ATOM 1190 O O . ARG A 1 149 ? 7.078 2.081 -12.507 1.00 98.44 149 ARG A O 1
ATOM 1197 N N . ALA A 1 150 ? 5.652 3.528 -11.553 1.00 98.38 150 ALA A N 1
ATOM 1198 C CA . ALA A 1 150 ? 6.647 4.165 -10.692 1.00 98.38 150 ALA A CA 1
ATOM 1199 C C . ALA A 1 150 ? 7.246 3.210 -9.643 1.00 98.38 150 ALA A C 1
ATOM 1201 O O . ALA A 1 150 ? 8.357 3.455 -9.187 1.00 98.38 150 ALA A O 1
ATOM 1202 N N . GLU A 1 151 ? 6.553 2.126 -9.293 1.00 98.12 151 GLU A N 1
ATOM 1203 C CA . GLU A 1 151 ? 7.043 1.040 -8.425 1.00 98.12 151 GLU A CA 1
ATOM 1204 C C . GLU A 1 151 ? 7.896 0.005 -9.179 1.00 98.12 151 GLU A C 1
ATOM 1206 O O . GLU A 1 151 ? 8.565 -0.831 -8.574 1.00 98.12 151 GLU A O 1
ATOM 1211 N N . GLY A 1 152 ? 7.917 0.075 -10.512 1.00 97.94 152 GLY A N 1
ATOM 1212 C CA . GLY A 1 152 ? 8.623 -0.880 -11.362 1.00 97.94 152 GLY A CA 1
ATOM 1213 C C . GLY A 1 152 ? 7.830 -2.158 -11.637 1.00 97.94 152 GLY A C 1
ATOM 1214 O O . GLY A 1 152 ? 8.426 -3.167 -11.995 1.00 97.94 152 GLY A O 1
ATOM 1215 N N . ILE A 1 153 ? 6.503 -2.133 -11.488 1.00 98.38 153 ILE A N 1
ATOM 1216 C CA . ILE A 1 153 ? 5.637 -3.258 -11.855 1.00 98.38 153 ILE A CA 1
ATOM 1217 C C . ILE A 1 153 ? 5.509 -3.299 -13.378 1.00 98.38 153 ILE A C 1
ATOM 1219 O O . ILE A 1 153 ? 5.096 -2.319 -14.001 1.00 98.38 153 ILE A O 1
ATOM 1223 N N . THR A 1 154 ? 5.829 -4.436 -13.984 1.00 97.50 154 THR A N 1
ATOM 1224 C CA . THR A 1 154 ? 5.869 -4.614 -15.445 1.00 97.50 154 THR A CA 1
ATOM 1225 C C . THR A 1 154 ? 4.870 -5.641 -15.964 1.00 97.50 154 THR A C 1
ATOM 1227 O O . THR A 1 154 ? 4.637 -5.693 -17.170 1.00 97.50 154 THR A O 1
ATOM 1230 N N . SER A 1 155 ? 4.249 -6.428 -15.078 1.00 96.00 155 SER A N 1
ATOM 1231 C CA . SER A 1 155 ? 3.300 -7.477 -15.463 1.00 96.00 155 SER A CA 1
ATOM 1232 C C . SER A 1 155 ? 2.103 -7.599 -14.518 1.00 96.00 155 SER A C 1
ATOM 1234 O O . SER A 1 155 ? 2.177 -7.295 -13.327 1.00 96.00 155 SER A O 1
ATOM 1236 N N . GLU A 1 156 ? 0.991 -8.131 -15.028 1.00 95.88 156 GLU A N 1
ATOM 1237 C CA . GLU A 1 156 ? -0.202 -8.421 -14.224 1.00 95.88 156 GLU A CA 1
ATOM 1238 C C . GLU A 1 156 ? 0.040 -9.517 -13.173 1.00 95.88 156 GLU A C 1
ATOM 1240 O O . GLU A 1 156 ? -0.644 -9.567 -12.149 1.00 95.88 156 GLU A O 1
ATOM 1245 N N . VAL A 1 157 ? 1.034 -10.386 -13.391 1.00 97.06 157 VAL A N 1
ATOM 1246 C CA . VAL A 1 157 ? 1.401 -11.447 -12.440 1.00 97.06 157 VAL A CA 1
ATOM 1247 C C . VAL A 1 157 ? 1.934 -10.852 -11.136 1.00 97.06 157 VAL A C 1
ATOM 1249 O O . VAL A 1 157 ? 1.620 -11.349 -10.055 1.00 97.06 157 VAL A O 1
ATOM 1252 N N . GLU A 1 158 ? 2.701 -9.766 -11.210 1.00 97.94 158 GLU A N 1
ATOM 1253 C CA . GLU A 1 158 ? 3.179 -9.047 -10.025 1.00 97.94 158 GLU A CA 1
ATOM 1254 C C . GLU A 1 158 ? 2.008 -8.417 -9.256 1.00 97.94 158 GLU A C 1
ATOM 1256 O O . GLU A 1 158 ? 1.913 -8.586 -8.039 1.00 97.94 158 GLU A O 1
ATOM 1261 N N . LEU A 1 159 ? 1.059 -7.788 -9.963 1.00 98.44 159 LEU A N 1
ATOM 1262 C CA . LEU A 1 159 ? -0.167 -7.240 -9.364 1.00 98.44 159 LEU A CA 1
ATOM 1263 C C . LEU A 1 159 ? -0.988 -8.317 -8.650 1.00 98.44 159 LEU A C 1
ATOM 1265 O O . LEU A 1 159 ? -1.499 -8.081 -7.553 1.00 98.44 159 LEU A O 1
ATOM 1269 N N . TYR A 1 160 ? -1.079 -9.516 -9.229 1.00 98.44 160 TYR A N 1
ATOM 1270 C CA . TYR A 1 160 ? -1.753 -10.645 -8.598 1.00 98.44 160 TYR A CA 1
ATOM 1271 C C . TYR A 1 160 ? -1.106 -11.022 -7.260 1.00 98.44 160 TYR A C 1
ATOM 1273 O O . TYR A 1 160 ? -1.800 -11.145 -6.249 1.00 98.44 160 TYR A O 1
ATOM 1281 N N . TRP A 1 161 ? 0.221 -11.158 -7.214 1.00 98.31 161 TRP A N 1
ATOM 1282 C CA . TRP A 1 161 ? 0.912 -11.504 -5.970 1.00 98.31 161 TRP A CA 1
ATOM 1283 C C . TRP A 1 161 ? 0.817 -10.401 -4.915 1.00 98.31 161 TRP A C 1
ATOM 1285 O O . TRP A 1 161 ? 0.641 -10.712 -3.734 1.00 98.31 161 TRP A O 1
ATOM 1295 N N . ILE A 1 162 ? 0.837 -9.129 -5.323 1.00 98.19 162 ILE A N 1
ATOM 1296 C CA . ILE A 1 162 ? 0.577 -8.000 -4.419 1.00 98.19 162 ILE A CA 1
ATOM 1297 C C . ILE A 1 162 ? -0.848 -8.081 -3.861 1.00 98.19 162 ILE A C 1
ATOM 1299 O O . ILE A 1 162 ? -1.045 -7.910 -2.656 1.00 98.19 162 ILE A O 1
ATOM 1303 N N . ALA A 1 163 ? -1.840 -8.413 -4.692 1.00 98.56 163 ALA A N 1
ATOM 1304 C CA . ALA A 1 163 ? -3.217 -8.584 -4.244 1.00 98.56 163 ALA A CA 1
ATOM 1305 C C . ALA A 1 163 ? -3.345 -9.696 -3.191 1.00 98.56 163 ALA A C 1
ATOM 1307 O O . ALA A 1 163 ? -3.974 -9.480 -2.151 1.00 98.56 163 ALA A O 1
ATOM 1308 N N . ILE A 1 164 ? -2.710 -10.853 -3.405 1.00 98.62 164 ILE A N 1
ATOM 1309 C CA . ILE A 1 164 ? -2.698 -11.954 -2.428 1.00 98.62 164 ILE A CA 1
ATOM 1310 C C . ILE A 1 164 ? -1.991 -11.541 -1.132 1.00 98.62 164 ILE A C 1
ATOM 1312 O O . ILE A 1 164 ? -2.501 -11.815 -0.044 1.00 98.62 164 ILE A O 1
ATOM 1316 N N . GLY A 1 165 ? -0.863 -10.832 -1.226 1.00 98.44 165 GLY A N 1
ATOM 1317 C CA . GLY A 1 165 ? -0.169 -10.273 -0.064 1.00 98.44 165 GLY A CA 1
ATOM 1318 C C . GLY A 1 165 ? -1.053 -9.309 0.734 1.00 98.44 165 GLY A C 1
ATOM 1319 O O . GLY A 1 165 ? -1.174 -9.444 1.951 1.00 98.44 165 GLY A O 1
ATOM 1320 N N . GLY A 1 166 ? -1.746 -8.391 0.055 1.00 98.38 166 GLY A N 1
ATOM 1321 C CA . GLY A 1 166 ? -2.700 -7.471 0.678 1.00 98.38 166 GLY A CA 1
ATOM 1322 C C . GLY A 1 166 ? -3.869 -8.192 1.357 1.00 98.38 166 GLY A C 1
ATOM 1323 O O . GLY A 1 166 ? -4.255 -7.830 2.469 1.00 98.38 166 GLY A O 1
ATOM 1324 N N . LEU A 1 167 ? -4.388 -9.262 0.747 1.00 98.62 167 LEU A N 1
ATOM 1325 C CA . LEU A 1 167 ? -5.446 -10.083 1.339 1.00 98.62 167 LEU A CA 1
ATOM 1326 C C . LEU A 1 167 ? -4.960 -10.813 2.600 1.00 98.62 167 LEU A C 1
ATOM 1328 O O . LEU A 1 167 ? -5.654 -10.821 3.618 1.00 98.62 167 LEU A O 1
ATOM 1332 N N . ALA A 1 168 ? -3.752 -11.379 2.565 1.00 98.69 168 ALA A N 1
ATOM 1333 C CA . ALA A 1 168 ? -3.136 -12.000 3.733 1.00 98.69 168 ALA A CA 1
ATOM 1334 C C . ALA A 1 168 ? -2.927 -10.980 4.866 1.00 98.69 168 ALA A C 1
ATOM 1336 O O . ALA A 1 168 ? -3.259 -11.262 6.017 1.00 98.69 168 ALA A O 1
ATOM 1337 N N . MET A 1 169 ? -2.463 -9.767 4.545 1.00 98.56 169 MET A N 1
ATOM 1338 C CA . MET A 1 169 ? -2.330 -8.680 5.519 1.00 98.56 169 MET A CA 1
ATOM 1339 C C . MET A 1 169 ? -3.679 -8.258 6.106 1.00 98.56 169 MET A C 1
ATOM 1341 O O . MET A 1 169 ? -3.770 -8.056 7.315 1.00 98.56 169 MET A O 1
ATOM 1345 N N . SER A 1 170 ? -4.743 -8.200 5.299 1.00 98.69 170 SER A N 1
ATOM 1346 C CA . SER A 1 170 ? -6.106 -7.955 5.789 1.00 98.69 170 SER A CA 1
ATOM 1347 C C . SER A 1 170 ? -6.532 -9.006 6.823 1.00 98.69 170 SER A C 1
ATOM 1349 O O . SER A 1 170 ? -6.991 -8.655 7.913 1.00 98.69 170 SER A O 1
ATOM 1351 N N . ALA A 1 171 ? -6.288 -10.291 6.543 1.00 98.69 171 ALA A N 1
ATOM 1352 C CA . ALA A 1 171 ? -6.577 -11.378 7.476 1.00 98.69 171 ALA A CA 1
ATOM 1353 C C . ALA A 1 171 ? -5.748 -11.284 8.772 1.00 98.69 171 ALA A C 1
ATOM 1355 O O . ALA A 1 171 ? -6.290 -11.481 9.861 1.00 98.69 171 ALA A O 1
ATOM 1356 N N . ILE A 1 172 ? -4.459 -10.931 8.676 1.00 98.69 172 ILE A N 1
ATOM 1357 C CA . ILE A 1 172 ? -3.592 -10.706 9.844 1.00 98.69 172 ILE A CA 1
ATOM 1358 C C . ILE A 1 172 ? -4.115 -9.538 10.688 1.00 98.69 172 ILE A C 1
ATOM 1360 O O . ILE A 1 172 ? -4.165 -9.660 11.910 1.00 98.69 172 ILE A O 1
ATOM 1364 N N . MET A 1 173 ? -4.543 -8.433 10.068 1.00 98.62 173 MET A N 1
ATOM 1365 C CA . MET A 1 173 ? -5.109 -7.288 10.790 1.00 98.62 173 MET A CA 1
ATOM 1366 C C . MET A 1 173 ? -6.413 -7.659 11.507 1.00 98.62 173 MET A C 1
ATOM 1368 O O . MET A 1 173 ? -6.555 -7.353 12.689 1.00 98.62 173 MET A O 1
ATOM 1372 N N . LEU A 1 174 ? -7.332 -8.385 10.855 1.00 98.44 174 LEU A N 1
ATOM 1373 C CA . LEU A 1 174 ? -8.551 -8.883 11.515 1.00 98.44 174 LEU A CA 1
ATOM 1374 C C . LEU A 1 174 ? -8.221 -9.775 12.715 1.00 98.44 174 LEU A C 1
ATOM 1376 O O . LEU A 1 174 ? -8.802 -9.613 13.791 1.00 98.44 174 LEU A O 1
ATOM 1380 N N . PHE A 1 175 ? -7.268 -10.694 12.544 1.00 98.56 175 PHE A N 1
ATOM 1381 C CA . PHE A 1 175 ? -6.824 -11.570 13.620 1.00 98.56 175 PHE A CA 1
ATOM 1382 C C . PHE A 1 175 ? -6.198 -10.782 14.775 1.00 98.56 175 PHE A C 1
ATOM 1384 O O . PHE A 1 175 ? -6.537 -11.034 15.928 1.00 98.56 175 PHE A O 1
ATOM 1391 N N . ALA A 1 176 ? -5.334 -9.805 14.489 1.00 98.44 176 ALA A N 1
ATOM 1392 C CA . ALA A 1 176 ? -4.715 -8.951 15.499 1.00 98.44 176 ALA A CA 1
ATOM 1393 C C . ALA A 1 176 ? -5.762 -8.141 16.285 1.00 98.44 176 ALA A C 1
ATOM 1395 O O . ALA A 1 176 ? -5.690 -8.080 17.512 1.00 98.44 176 ALA A O 1
ATOM 1396 N N . GLY A 1 177 ? -6.776 -7.597 15.602 1.00 98.19 177 GLY A N 1
ATOM 1397 C CA . GLY A 1 177 ? -7.903 -6.893 16.220 1.00 98.19 177 GLY A CA 1
ATOM 1398 C C . GLY A 1 177 ? -8.696 -7.772 17.187 1.00 98.19 177 GLY A C 1
ATOM 1399 O O . GLY A 1 177 ? -8.949 -7.369 18.325 1.00 98.19 177 GLY A O 1
ATOM 1400 N N . TRP A 1 178 ? -9.031 -8.998 16.773 1.00 98.44 178 TRP A N 1
ATOM 1401 C CA . TRP A 1 178 ? -9.654 -9.993 17.652 1.00 98.44 178 TRP A CA 1
ATOM 1402 C C . TRP A 1 178 ? -8.737 -10.375 18.820 1.00 98.44 178 TRP A C 1
ATOM 1404 O O . TRP A 1 178 ? -9.170 -10.384 19.974 1.00 98.44 178 TRP A O 1
ATOM 1414 N N . PHE A 1 179 ? -7.465 -10.656 18.541 1.00 98.38 179 PHE A N 1
ATOM 1415 C CA . PHE A 1 179 ? -6.495 -11.118 19.528 1.00 98.38 179 PHE A CA 1
ATOM 1416 C C . PHE A 1 179 ? -6.285 -10.074 20.628 1.00 98.38 179 PHE A C 1
ATOM 1418 O O . PHE A 1 179 ? -6.384 -10.401 21.810 1.00 98.38 179 PHE A O 1
ATOM 1425 N N . HIS A 1 180 ? -6.092 -8.808 20.259 1.00 98.12 180 HIS A N 1
ATOM 1426 C CA . HIS A 1 180 ? -5.877 -7.710 21.202 1.00 98.12 180 HIS A CA 1
ATOM 1427 C C . HIS A 1 180 ? -7.150 -7.182 21.874 1.00 98.12 180 HIS A C 1
ATOM 1429 O O . HIS A 1 180 ? -7.060 -6.293 22.716 1.00 98.12 180 HIS A O 1
ATOM 1435 N N . TYR A 1 181 ? -8.324 -7.734 21.557 1.00 97.94 181 TYR A N 1
ATOM 1436 C CA . TYR A 1 181 ? -9.560 -7.452 22.291 1.00 97.94 181 TYR A CA 1
ATOM 1437 C C . TYR A 1 181 ? -9.981 -8.615 23.193 1.00 97.94 181 TYR A C 1
ATOM 1439 O O . TYR A 1 181 ? -10.292 -8.417 24.364 1.00 97.94 181 TYR A O 1
ATOM 1447 N N . HIS A 1 182 ? -9.962 -9.840 22.663 1.00 96.94 182 HIS A N 1
ATOM 1448 C CA . HIS A 1 182 ? -10.464 -11.026 23.355 1.00 96.94 182 HIS A CA 1
ATOM 1449 C C . HIS A 1 182 ? -9.390 -11.785 24.132 1.00 96.94 182 HIS A C 1
ATOM 1451 O O . HIS A 1 182 ? -9.690 -12.326 25.192 1.00 96.94 182 HIS A O 1
ATOM 1457 N N . LYS A 1 183 ? -8.159 -11.876 23.610 1.00 96.56 183 LYS A N 1
ATOM 1458 C CA . LYS A 1 183 ? -7.129 -12.799 24.119 1.00 96.56 183 LYS A CA 1
ATOM 1459 C C . LYS A 1 183 ? -6.012 -12.128 24.897 1.00 96.56 183 LYS A C 1
ATOM 1461 O O . LYS A 1 183 ? -5.599 -12.673 25.911 1.00 96.56 183 LYS A O 1
ATOM 1466 N N . ALA A 1 184 ? -5.521 -10.989 24.430 1.00 96.69 184 ALA A N 1
ATOM 1467 C CA . ALA A 1 184 ? -4.417 -10.252 25.032 1.00 96.69 184 ALA A CA 1
ATOM 1468 C C . ALA A 1 184 ? -4.738 -8.754 25.023 1.00 96.69 184 ALA A C 1
ATOM 1470 O O . ALA A 1 184 ? -4.138 -7.980 24.273 1.00 96.69 184 ALA A O 1
ATOM 1471 N N . ALA A 1 185 ? -5.725 -8.371 25.833 1.00 96.31 185 ALA A N 1
ATOM 1472 C CA . ALA A 1 185 ? -6.228 -7.007 25.885 1.00 96.31 185 ALA A CA 1
ATOM 1473 C C . ALA A 1 185 ? -5.256 -6.101 26.659 1.00 96.31 185 ALA A C 1
ATOM 1475 O O . ALA A 1 185 ? -4.998 -6.378 27.834 1.00 96.31 185 ALA A O 1
ATOM 1476 N N . PRO A 1 186 ? -4.685 -5.044 26.051 1.00 96.25 186 PRO A N 1
ATOM 1477 C CA . PRO A 1 186 ? -3.759 -4.169 26.759 1.00 96.25 186 PRO A CA 1
ATOM 1478 C C . PRO A 1 186 ? -4.441 -3.419 27.907 1.00 96.25 186 PRO A C 1
ATOM 1480 O O . PRO A 1 186 ? -5.629 -3.085 27.835 1.00 96.25 186 PRO A O 1
ATOM 1483 N N . LYS A 1 187 ? -3.677 -3.144 28.964 1.00 95.06 187 LYS A N 1
ATOM 1484 C CA . LYS A 1 187 ? -4.124 -2.282 30.066 1.00 95.06 187 LYS A CA 1
ATOM 1485 C C . LYS A 1 187 ? -3.982 -0.800 29.730 1.00 95.06 187 LYS A C 1
ATOM 1487 O O . LYS A 1 187 ? -3.223 -0.434 28.829 1.00 95.06 187 LYS A O 1
ATOM 1492 N N . LEU A 1 188 ? -4.682 0.056 30.472 1.00 94.31 188 LEU A N 1
ATOM 1493 C CA . LEU A 1 188 ? -4.692 1.502 30.241 1.00 94.31 188 LEU A CA 1
ATOM 1494 C C . LEU A 1 188 ? -3.289 2.129 30.274 1.00 94.31 188 LEU A C 1
ATOM 1496 O O . LEU A 1 188 ? -2.994 3.004 29.461 1.00 94.31 188 LEU A O 1
ATOM 1500 N N . GLU A 1 189 ? -2.399 1.653 31.147 1.00 93.31 189 GLU A N 1
ATOM 1501 C CA . GLU A 1 189 ? -1.037 2.184 31.272 1.00 93.31 189 GLU A CA 1
ATOM 1502 C C . GLU A 1 189 ? -0.210 1.987 29.993 1.00 93.31 189 GLU A C 1
ATOM 1504 O O . GLU A 1 189 ? 0.667 2.796 29.693 1.00 93.31 189 GLU A O 1
ATOM 1509 N N . TRP A 1 190 ? -0.501 0.937 29.214 1.00 94.94 190 TRP A N 1
ATOM 1510 C CA . TRP A 1 190 ? 0.149 0.716 27.922 1.00 94.94 190 TRP A CA 1
ATOM 1511 C C . TRP A 1 190 ? -0.278 1.776 26.901 1.00 94.94 190 TRP A C 1
ATOM 1513 O O . TRP A 1 190 ? 0.573 2.370 26.241 1.00 94.94 190 TRP A O 1
ATOM 1523 N N . PHE A 1 191 ? -1.579 2.070 26.825 1.00 95.12 191 PHE A N 1
ATOM 1524 C CA . PHE A 1 191 ? -2.119 3.096 25.925 1.00 95.12 191 PHE A CA 1
ATOM 1525 C C . PHE A 1 191 ? -1.625 4.504 26.271 1.00 95.12 191 PHE A C 1
ATOM 1527 O O . PHE A 1 191 ? -1.406 5.321 25.380 1.00 95.12 191 PHE A O 1
ATOM 1534 N N . GLN A 1 192 ? -1.426 4.787 27.559 1.00 95.06 192 GLN A N 1
ATOM 1535 C CA . GLN A 1 192 ? -0.972 6.092 28.045 1.00 95.06 192 GLN A CA 1
ATOM 1536 C C . GLN A 1 192 ? 0.540 6.318 27.895 1.00 95.06 192 GLN A C 1
ATOM 1538 O O . GLN A 1 192 ? 1.028 7.409 28.199 1.00 95.06 192 GLN A O 1
ATOM 1543 N N . ASN A 1 193 ? 1.298 5.333 27.402 1.00 94.62 193 ASN A N 1
ATOM 1544 C CA . ASN A 1 193 ? 2.734 5.471 27.185 1.00 94.62 193 ASN A CA 1
ATOM 1545 C C . ASN A 1 193 ? 3.051 6.258 25.900 1.00 94.62 193 ASN A C 1
ATOM 1547 O O . ASN A 1 193 ? 3.484 5.707 24.884 1.00 94.62 193 ASN A O 1
ATOM 1551 N N . ALA A 1 194 ? 2.828 7.571 25.957 1.00 95.12 194 ALA A N 1
ATOM 1552 C CA . ALA A 1 194 ? 3.018 8.475 24.829 1.00 95.12 194 ALA A CA 1
ATOM 1553 C C . ALA A 1 194 ? 4.485 8.572 24.373 1.00 95.12 194 ALA A C 1
ATOM 1555 O O . ALA A 1 194 ? 4.733 8.687 23.176 1.00 95.12 194 ALA A O 1
ATOM 1556 N N . GLU A 1 195 ? 5.454 8.492 25.294 1.00 95.19 195 GLU A N 1
ATOM 1557 C CA . GLU A 1 195 ? 6.890 8.541 24.966 1.00 95.19 195 GLU A CA 1
ATOM 1558 C C . GLU A 1 195 ? 7.291 7.342 24.095 1.00 95.19 195 GLU A C 1
ATOM 1560 O O . GLU A 1 195 ? 7.865 7.515 23.019 1.00 95.19 195 GLU A O 1
ATOM 1565 N N . SER A 1 196 ? 6.913 6.126 24.510 1.00 95.38 196 SER A N 1
ATOM 1566 C CA . SER A 1 196 ? 7.168 4.915 23.727 1.00 95.38 196 SER A CA 1
ATOM 1567 C C . SER A 1 196 ? 6.415 4.929 22.401 1.00 95.38 196 SER A C 1
ATOM 1569 O O . SER A 1 196 ? 7.010 4.641 21.363 1.00 95.38 196 SER A O 1
ATOM 1571 N N . MET A 1 197 ? 5.130 5.302 22.414 1.00 96.31 197 MET A N 1
ATOM 1572 C CA . MET A 1 197 ? 4.317 5.399 21.200 1.00 96.31 197 MET A CA 1
ATOM 1573 C C . MET A 1 197 ? 4.952 6.355 20.185 1.00 96.31 197 MET A C 1
ATOM 1575 O O . MET A 1 197 ? 5.079 6.010 19.013 1.00 96.31 197 MET A O 1
ATOM 1579 N N . MET A 1 198 ? 5.411 7.525 20.634 1.00 97.38 198 MET A N 1
ATOM 1580 C CA . MET A 1 198 ? 6.035 8.518 19.765 1.00 97.38 198 MET A CA 1
ATOM 1581 C C . MET A 1 198 ? 7.386 8.042 19.226 1.00 97.38 198 MET A C 1
ATOM 1583 O O . MET A 1 198 ? 7.620 8.138 18.024 1.00 97.38 198 MET A O 1
ATOM 1587 N N . ASN A 1 199 ? 8.246 7.462 20.070 1.00 97.50 199 ASN A N 1
ATOM 1588 C CA . ASN A 1 199 ? 9.524 6.897 19.625 1.00 97.50 199 ASN A CA 1
ATOM 1589 C C . ASN A 1 199 ? 9.322 5.813 18.551 1.00 97.50 199 ASN A C 1
ATOM 1591 O O . ASN A 1 199 ? 9.961 5.854 17.499 1.00 97.50 199 ASN A O 1
ATOM 1595 N N . HIS A 1 200 ? 8.390 4.878 18.770 1.00 97.62 200 HIS A N 1
ATOM 1596 C CA . HIS A 1 200 ? 8.121 3.787 17.828 1.00 97.62 200 HIS A CA 1
ATOM 1597 C C . HIS A 1 200 ? 7.413 4.259 16.553 1.00 97.62 200 HIS A C 1
ATOM 1599 O O . HIS A 1 200 ? 7.709 3.746 15.475 1.00 97.62 200 HIS A O 1
ATOM 1605 N N . HIS A 1 201 ? 6.509 5.239 16.630 1.00 98.44 201 HIS A N 1
ATOM 1606 C CA . HIS A 1 201 ? 5.871 5.790 15.434 1.00 98.44 201 HIS A CA 1
ATOM 1607 C C . HIS A 1 201 ? 6.850 6.623 14.600 1.00 98.44 201 HIS A C 1
ATOM 1609 O O . HIS A 1 201 ? 6.885 6.471 13.383 1.00 98.44 201 HIS A O 1
ATOM 1615 N N . LEU A 1 202 ? 7.685 7.456 15.225 1.00 98.38 202 LEU A N 1
ATOM 1616 C CA . LEU A 1 202 ? 8.676 8.252 14.501 1.00 98.38 202 LEU A CA 1
ATOM 1617 C C . LEU A 1 202 ? 9.784 7.365 13.927 1.00 98.38 202 LEU A C 1
ATOM 1619 O O . LEU A 1 202 ? 9.931 7.298 12.712 1.00 98.38 202 LEU A O 1
ATOM 1623 N N . ALA A 1 203 ? 10.538 6.639 14.756 1.00 98.38 203 ALA A N 1
ATOM 1624 C CA . ALA A 1 203 ? 11.680 5.875 14.253 1.00 98.38 203 ALA A CA 1
ATOM 1625 C C . ALA A 1 203 ? 11.263 4.599 13.515 1.00 98.38 203 ALA A C 1
ATOM 1627 O O . ALA A 1 203 ? 11.840 4.275 12.481 1.00 98.38 203 ALA A O 1
ATOM 1628 N N . GLY A 1 204 ? 10.267 3.880 14.035 1.00 97.69 204 GLY A N 1
ATOM 1629 C CA . GLY A 1 204 ? 9.795 2.622 13.465 1.00 97.69 204 GLY A CA 1
ATOM 1630 C C . GLY A 1 204 ? 8.871 2.845 12.273 1.00 97.69 204 GLY A C 1
ATOM 1631 O O . GLY A 1 204 ? 9.261 2.588 11.140 1.00 97.69 204 GLY A O 1
ATOM 1632 N N . LEU A 1 205 ? 7.650 3.325 12.523 1.00 98.12 205 LEU A N 1
ATOM 1633 C CA . LEU A 1 205 ? 6.616 3.410 11.485 1.00 98.12 205 LEU A CA 1
ATOM 1634 C C . LEU A 1 205 ? 7.008 4.359 10.342 1.00 98.12 205 LEU A C 1
ATOM 1636 O O . LEU A 1 205 ? 6.938 3.966 9.181 1.00 98.12 205 LEU A O 1
ATOM 1640 N N . LEU A 1 206 ? 7.432 5.586 10.656 1.00 98.31 206 LEU A N 1
ATOM 1641 C CA . LEU A 1 206 ? 7.815 6.570 9.638 1.00 98.31 206 LEU A CA 1
ATOM 1642 C C . LEU A 1 206 ? 9.256 6.358 9.163 1.00 98.31 206 LEU A C 1
ATOM 1644 O O . LEU A 1 206 ? 9.500 6.258 7.966 1.00 98.31 206 LEU A O 1
ATOM 1648 N N . GLY A 1 207 ? 10.209 6.248 10.089 1.00 98.56 207 GLY A N 1
ATOM 1649 C CA . GLY A 1 207 ? 11.633 6.133 9.782 1.00 98.56 207 GLY A CA 1
ATOM 1650 C C . GLY A 1 207 ? 11.989 4.874 8.994 1.00 98.56 207 GLY A C 1
ATOM 1651 O O . GLY A 1 207 ? 12.503 4.976 7.878 1.00 98.56 207 GLY A O 1
ATOM 1652 N N . LEU A 1 208 ? 11.682 3.687 9.533 1.00 98.69 208 LEU A N 1
ATOM 1653 C CA . LEU A 1 208 ? 11.922 2.431 8.812 1.00 98.69 208 LEU A CA 1
ATOM 1654 C C . LEU A 1 208 ? 11.015 2.303 7.584 1.00 98.69 208 LEU A C 1
ATOM 1656 O O . LEU A 1 208 ? 11.467 1.771 6.576 1.00 98.69 208 LEU A O 1
ATOM 1660 N N . GLY A 1 209 ? 9.793 2.846 7.622 1.00 98.50 209 GLY A N 1
ATOM 1661 C CA . GLY A 1 209 ? 8.912 2.918 6.452 1.00 98.50 209 GLY A CA 1
ATOM 1662 C C . GLY A 1 209 ? 9.558 3.666 5.280 1.00 98.50 209 GLY A C 1
ATOM 1663 O O . GLY A 1 209 ? 9.681 3.117 4.184 1.00 98.50 209 GLY A O 1
ATOM 1664 N N . CYS A 1 210 ? 10.056 4.884 5.517 1.00 98.75 210 CYS A N 1
ATOM 1665 C CA . CYS A 1 210 ? 10.780 5.663 4.512 1.00 98.75 210 CYS A CA 1
ATOM 1666 C C . CYS A 1 210 ? 12.082 4.978 4.072 1.00 98.75 210 CYS A C 1
ATOM 1668 O O . CYS A 1 210 ? 12.407 5.007 2.885 1.00 98.75 210 CYS A O 1
ATOM 1670 N N . LEU A 1 211 ? 12.815 4.340 4.994 1.00 98.81 211 LEU A N 1
ATOM 1671 C CA . LEU A 1 211 ? 14.066 3.649 4.668 1.00 98.81 211 LEU A CA 1
ATOM 1672 C C . LEU A 1 211 ? 13.821 2.454 3.742 1.00 98.81 211 LEU A C 1
ATOM 1674 O O . LEU A 1 211 ? 14.491 2.314 2.720 1.00 98.81 211 LEU A O 1
ATOM 1678 N N . SER A 1 212 ? 12.845 1.609 4.081 1.00 98.62 212 SER A N 1
ATOM 1679 C CA . SER A 1 212 ? 12.450 0.461 3.267 1.00 98.62 212 SER A CA 1
ATOM 1680 C C . SER A 1 212 ? 11.938 0.901 1.900 1.00 98.62 212 SER A C 1
ATOM 1682 O O . SER A 1 212 ? 12.309 0.296 0.893 1.00 98.62 212 SER A O 1
ATOM 1684 N N . TRP A 1 213 ? 11.152 1.981 1.843 1.00 98.69 213 TRP A N 1
ATOM 1685 C CA . TRP A 1 213 ? 10.673 2.519 0.574 1.00 98.69 213 TRP A CA 1
ATOM 1686 C C . TRP A 1 213 ? 11.802 3.070 -0.295 1.00 98.69 213 TRP A C 1
ATOM 1688 O O . TRP A 1 213 ? 11.886 2.727 -1.470 1.00 98.69 213 TRP A O 1
ATOM 1698 N N . SER A 1 214 ? 12.735 3.834 0.281 1.00 98.69 214 SER A N 1
ATOM 1699 C CA . SER A 1 214 ? 13.931 4.281 -0.438 1.00 98.69 214 SER A CA 1
ATOM 1700 C C . SER A 1 214 ? 14.750 3.100 -0.961 1.00 98.69 214 SER A C 1
ATOM 1702 O O . SER A 1 214 ? 15.229 3.158 -2.090 1.00 98.69 214 SER A O 1
ATOM 1704 N N . GLY A 1 215 ? 14.891 2.025 -0.180 1.00 98.44 215 GLY A N 1
ATOM 1705 C CA . GLY A 1 215 ? 15.560 0.801 -0.621 1.00 98.44 215 GLY A CA 1
ATOM 1706 C C . GLY A 1 215 ? 14.869 0.165 -1.830 1.00 98.44 215 GLY A C 1
ATOM 1707 O O . GLY A 1 215 ? 15.525 -0.115 -2.831 1.00 98.44 215 GLY A O 1
ATOM 1708 N N . HIS A 1 216 ? 13.543 0.002 -1.782 1.00 98.69 216 HIS A N 1
ATOM 1709 C CA . HIS A 1 216 ? 12.760 -0.471 -2.928 1.00 98.69 216 HIS A CA 1
ATOM 1710 C C . HIS A 1 216 ? 12.945 0.438 -4.153 1.00 98.69 216 HIS A C 1
ATOM 1712 O O . HIS A 1 216 ? 13.220 -0.050 -5.250 1.00 98.69 216 HIS A O 1
ATOM 1718 N N . GLN A 1 217 ? 12.884 1.759 -3.966 1.00 98.69 217 GLN A N 1
ATOM 1719 C CA . GLN A 1 217 ? 13.065 2.712 -5.056 1.00 98.69 217 GLN A CA 1
ATOM 1720 C C . GLN A 1 217 ? 14.446 2.591 -5.707 1.00 98.69 217 GLN A C 1
ATOM 1722 O O . GLN A 1 217 ? 14.537 2.537 -6.930 1.00 98.69 217 GLN A O 1
ATOM 1727 N N . ILE A 1 218 ? 15.512 2.505 -4.906 1.00 98.50 218 ILE A N 1
ATOM 1728 C CA . ILE A 1 218 ? 16.894 2.417 -5.396 1.00 98.50 218 ILE A CA 1
ATOM 1729 C C . ILE A 1 218 ? 17.139 1.118 -6.163 1.00 98.50 218 ILE A C 1
ATOM 1731 O O . ILE A 1 218 ? 17.788 1.127 -7.209 1.00 98.50 218 ILE A O 1
ATOM 1735 N N . HIS A 1 219 ? 16.649 0.002 -5.629 1.00 98.06 219 HIS A N 1
ATOM 1736 C CA . HIS A 1 219 ? 17.033 -1.320 -6.109 1.00 98.06 219 HIS A CA 1
ATOM 1737 C C . HIS A 1 219 ? 16.077 -1.921 -7.141 1.00 98.06 219 HIS A C 1
ATOM 1739 O O . HIS A 1 219 ? 16.485 -2.828 -7.859 1.00 98.06 219 HIS A O 1
ATOM 1745 N N . ILE A 1 220 ? 14.835 -1.434 -7.222 1.00 98.19 220 ILE A N 1
ATOM 1746 C CA . ILE A 1 220 ? 13.790 -1.996 -8.088 1.00 98.19 220 ILE A CA 1
ATOM 1747 C C . ILE A 1 220 ? 13.216 -0.926 -9.011 1.00 98.19 220 ILE A C 1
ATOM 1749 O O . ILE A 1 220 ? 13.368 -1.012 -10.229 1.00 98.19 220 ILE A O 1
ATOM 1753 N N . ALA A 1 221 ? 12.606 0.117 -8.444 1.00 98.25 221 ALA A N 1
ATOM 1754 C CA . ALA A 1 221 ? 11.882 1.102 -9.242 1.00 98.25 221 ALA A CA 1
ATOM 1755 C C . ALA A 1 221 ? 12.798 1.867 -10.206 1.00 98.25 221 ALA A C 1
ATOM 1757 O O . ALA A 1 221 ? 12.461 2.035 -11.378 1.00 98.25 221 ALA A O 1
ATOM 1758 N N . LEU A 1 222 ? 13.956 2.324 -9.722 1.00 98.31 222 LEU A N 1
ATOM 1759 C CA . LEU A 1 222 ? 14.934 3.088 -10.492 1.00 98.31 222 LEU A CA 1
ATOM 1760 C C . LEU A 1 222 ? 15.453 2.355 -11.735 1.00 98.31 222 LEU A C 1
ATOM 1762 O O . LEU A 1 222 ? 15.298 2.909 -12.827 1.00 98.31 222 LEU A O 1
ATOM 1766 N N . PRO A 1 223 ? 16.056 1.152 -11.630 1.00 98.19 223 PRO A N 1
ATOM 1767 C CA . PRO A 1 223 ? 16.588 0.465 -12.803 1.00 98.19 223 PRO A CA 1
ATOM 1768 C C . PRO A 1 223 ? 15.502 0.139 -13.834 1.00 98.19 223 PRO A C 1
ATOM 1770 O O . PRO A 1 223 ? 15.715 0.365 -15.025 1.00 98.19 223 PRO A O 1
ATOM 1773 N N . ILE A 1 224 ? 14.321 -0.299 -13.387 1.00 98.44 224 ILE A N 1
ATOM 1774 C CA . ILE A 1 224 ? 13.201 -0.632 -14.277 1.00 98.44 224 ILE A CA 1
ATOM 1775 C C . ILE A 1 224 ? 12.690 0.616 -15.000 1.00 98.44 224 ILE A C 1
ATOM 1777 O O . ILE A 1 224 ? 12.594 0.622 -16.226 1.00 98.44 224 ILE A O 1
ATOM 1781 N N . ASN A 1 225 ? 12.429 1.711 -14.278 1.00 98.38 225 ASN A N 1
ATOM 1782 C CA . ASN A 1 225 ? 11.948 2.944 -14.904 1.00 98.38 225 ASN A CA 1
ATOM 1783 C C . ASN A 1 225 ? 12.996 3.577 -15.820 1.00 98.38 225 ASN A C 1
ATOM 1785 O O . ASN A 1 225 ? 12.636 4.144 -16.844 1.00 98.38 225 ASN A O 1
ATOM 1789 N N . LYS A 1 226 ? 14.292 3.436 -15.518 1.00 97.94 226 LYS A N 1
ATOM 1790 C CA . LYS A 1 226 ? 15.354 3.897 -16.418 1.00 97.94 226 LYS A CA 1
ATOM 1791 C C . LYS A 1 226 ? 15.311 3.182 -17.772 1.00 97.94 226 LYS A C 1
ATOM 1793 O O . LYS A 1 226 ? 15.556 3.823 -18.790 1.00 97.94 226 LYS A O 1
ATOM 1798 N N . LEU A 1 227 ? 14.989 1.888 -17.790 1.00 98.12 227 LEU A N 1
ATOM 1799 C CA . LEU A 1 227 ? 14.827 1.106 -19.020 1.00 98.12 227 LEU A CA 1
ATOM 1800 C C . LEU A 1 227 ? 13.505 1.421 -19.733 1.00 98.12 227 LEU A C 1
ATOM 1802 O O . LEU A 1 227 ? 13.510 1.636 -20.944 1.00 98.12 227 LEU A O 1
ATOM 1806 N N . LEU A 1 228 ? 12.398 1.534 -18.990 1.00 97.69 228 LEU A N 1
ATOM 1807 C CA . LEU A 1 228 ? 11.101 1.939 -19.547 1.00 97.69 228 LEU A CA 1
ATOM 1808 C C . LEU A 1 228 ? 11.169 3.327 -20.201 1.00 97.69 228 LEU A C 1
ATOM 1810 O O . LEU A 1 228 ? 10.609 3.536 -21.274 1.00 97.69 228 LEU A O 1
ATOM 1814 N N . ASP A 1 229 ? 11.864 4.277 -19.577 1.00 97.12 229 ASP A N 1
ATOM 1815 C CA . ASP A 1 229 ? 12.047 5.632 -20.105 1.00 97.12 229 ASP A CA 1
ATOM 1816 C C . ASP A 1 229 ? 13.029 5.668 -21.290 1.00 97.12 229 ASP A C 1
ATOM 1818 O O . ASP A 1 229 ? 12.977 6.584 -22.109 1.00 97.12 229 ASP A O 1
ATOM 1822 N N . ALA A 1 230 ? 13.899 4.659 -21.415 1.00 96.75 230 ALA A N 1
ATOM 1823 C CA . ALA A 1 230 ? 14.752 4.450 -22.585 1.00 96.75 230 ALA A CA 1
ATOM 1824 C C . ALA A 1 230 ? 14.022 3.747 -23.749 1.00 96.75 230 ALA A C 1
ATOM 1826 O O . ALA A 1 230 ? 14.625 3.533 -24.800 1.00 96.75 230 ALA A O 1
ATOM 1827 N N . GLY A 1 231 ? 12.739 3.403 -23.581 1.00 95.00 231 GLY A N 1
ATOM 1828 C CA . GLY A 1 231 ? 11.916 2.764 -24.608 1.00 95.00 231 GLY A CA 1
ATOM 1829 C C . GLY A 1 231 ? 12.086 1.248 -24.709 1.00 95.00 231 GLY A C 1
ATOM 1830 O O . GLY A 1 231 ? 11.654 0.662 -25.699 1.00 95.00 231 GLY A O 1
ATOM 1831 N N . VAL A 1 232 ? 12.703 0.607 -23.712 1.00 96.81 232 VAL A N 1
ATOM 1832 C CA . VAL A 1 232 ? 12.778 -0.858 -23.645 1.00 96.81 232 VAL A CA 1
ATOM 1833 C C . VAL A 1 232 ? 11.386 -1.414 -23.355 1.00 96.81 232 VAL A C 1
ATOM 1835 O O . VAL A 1 232 ? 10.688 -0.926 -22.461 1.00 96.81 232 VAL A O 1
ATOM 1838 N N . ALA A 1 233 ? 10.973 -2.429 -24.115 1.00 94.94 233 ALA A N 1
ATOM 1839 C CA . ALA A 1 233 ? 9.669 -3.051 -23.930 1.00 94.94 233 ALA A CA 1
ATOM 1840 C C . ALA A 1 233 ? 9.589 -3.741 -22.553 1.00 94.94 233 ALA A C 1
ATOM 1842 O O . ALA A 1 233 ? 10.560 -4.385 -22.153 1.00 94.94 233 ALA A O 1
ATOM 1843 N N . PRO A 1 234 ? 8.449 -3.684 -21.835 1.00 94.31 234 PRO A N 1
ATOM 1844 C CA . PRO A 1 234 ? 8.327 -4.272 -20.497 1.00 94.31 234 PRO A CA 1
ATOM 1845 C C . PRO A 1 234 ? 8.724 -5.752 -20.418 1.00 94.31 234 PRO A C 1
ATOM 1847 O O . PRO A 1 234 ? 9.286 -6.181 -19.420 1.00 94.31 234 PRO A O 1
ATOM 1850 N N . GLN A 1 235 ? 8.478 -6.521 -21.482 1.00 93.50 235 GLN A N 1
ATOM 1851 C CA . GLN A 1 235 ? 8.783 -7.953 -21.556 1.00 93.50 235 GLN A CA 1
ATOM 1852 C C . GLN A 1 235 ? 10.282 -8.253 -21.726 1.00 93.50 235 GLN A C 1
ATOM 1854 O O . GLN A 1 235 ? 10.702 -9.387 -21.512 1.00 93.50 235 GLN A O 1
ATOM 1859 N N . GLU A 1 236 ? 11.076 -7.262 -22.135 1.00 94.94 236 GLU A N 1
ATOM 1860 C CA . GLU A 1 236 ? 12.529 -7.375 -22.308 1.00 94.94 236 GLU A CA 1
ATOM 1861 C C . GLU A 1 236 ? 13.301 -6.880 -21.077 1.00 94.94 236 GLU A C 1
ATOM 1863 O O . GLU A 1 236 ? 14.513 -7.083 -20.980 1.00 94.94 236 GLU A O 1
ATOM 1868 N N . ILE A 1 237 ? 12.620 -6.222 -20.133 1.00 96.62 237 ILE A N 1
ATOM 1869 C CA . ILE A 1 237 ? 13.237 -5.732 -18.903 1.00 96.62 237 ILE A CA 1
ATOM 1870 C C . ILE A 1 237 ? 13.503 -6.925 -17.972 1.00 96.62 237 ILE A C 1
ATOM 1872 O O . ILE A 1 237 ? 12.578 -7.694 -17.699 1.00 96.62 237 ILE A O 1
ATOM 1876 N N . PRO A 1 238 ? 14.739 -7.084 -17.455 1.00 96.44 238 PRO A N 1
ATOM 1877 C CA . PRO A 1 238 ? 15.048 -8.108 -16.461 1.00 96.44 238 PRO A CA 1
ATOM 1878 C C . PRO A 1 238 ? 14.115 -8.029 -15.254 1.00 96.44 238 PRO A C 1
ATOM 1880 O O . PRO A 1 238 ? 13.713 -6.943 -14.832 1.00 96.44 238 PRO A O 1
ATOM 1883 N N . LEU A 1 239 ? 13.793 -9.172 -14.655 1.00 95.62 239 LEU A N 1
ATOM 1884 C CA . LEU A 1 239 ? 12.892 -9.183 -13.508 1.00 95.62 239 LEU A CA 1
ATOM 1885 C C . LEU A 1 239 ? 13.540 -8.496 -12.290 1.00 95.62 239 LEU A C 1
ATOM 1887 O O . LEU A 1 239 ? 14.765 -8.532 -12.134 1.00 95.62 239 LEU A O 1
ATOM 1891 N N . PRO A 1 240 ? 12.747 -7.932 -11.357 1.00 95.19 240 PRO A N 1
ATOM 1892 C CA . PRO A 1 240 ? 13.262 -7.194 -10.198 1.00 95.19 240 PRO A CA 1
ATOM 1893 C C . PRO A 1 240 ? 14.369 -7.911 -9.400 1.00 95.19 240 PRO A C 1
ATOM 1895 O O . PRO A 1 240 ? 15.317 -7.288 -8.922 1.00 95.19 240 PRO A O 1
ATOM 1898 N N . HIS A 1 241 ? 14.283 -9.238 -9.264 1.00 95.19 241 HIS A N 1
ATOM 1899 C CA . HIS A 1 241 ? 15.268 -10.031 -8.524 1.00 95.19 241 HIS A CA 1
ATOM 1900 C C . HIS A 1 241 ? 16.623 -10.153 -9.241 1.00 95.19 241 HIS A C 1
ATOM 1902 O O . HIS A 1 241 ? 17.644 -10.353 -8.583 1.00 95.19 241 HIS A O 1
ATOM 1908 N N . GLU A 1 242 ? 16.663 -10.003 -10.565 1.00 96.19 242 GLU A N 1
ATOM 1909 C CA . GLU A 1 242 ? 17.906 -10.022 -11.336 1.00 96.19 242 GLU A CA 1
ATOM 1910 C C . GLU A 1 242 ? 18.748 -8.779 -11.039 1.00 96.19 242 GLU A C 1
ATOM 1912 O O . GLU A 1 242 ? 19.955 -8.901 -10.845 1.00 96.19 242 GLU A O 1
ATOM 1917 N N . PHE A 1 243 ? 18.121 -7.606 -10.882 1.00 95.50 243 PHE A N 1
ATOM 1918 C CA . PHE A 1 243 ? 18.807 -6.380 -10.449 1.00 95.50 243 PHE A CA 1
ATOM 1919 C C . PHE A 1 243 ? 19.373 -6.484 -9.026 1.00 95.50 243 PHE A C 1
ATOM 1921 O O . PHE A 1 243 ? 20.423 -5.913 -8.732 1.00 95.50 243 PHE A O 1
ATOM 1928 N N . LEU A 1 244 ? 18.714 -7.235 -8.138 1.00 93.69 244 LEU A N 1
ATOM 1929 C CA . LEU A 1 244 ? 19.188 -7.439 -6.766 1.00 93.69 244 LEU A CA 1
ATOM 1930 C C . LEU A 1 244 ? 20.413 -8.355 -6.691 1.00 93.69 244 LEU A C 1
ATOM 1932 O O . LEU A 1 244 ? 21.317 -8.117 -5.891 1.00 93.69 244 LEU A O 1
ATOM 1936 N N . ILE A 1 245 ? 20.426 -9.422 -7.491 1.00 93.44 245 ILE A N 1
ATOM 1937 C CA . ILE A 1 245 ? 21.453 -10.468 -7.418 1.00 93.44 245 ILE A CA 1
ATOM 1938 C C . ILE A 1 245 ? 22.636 -10.132 -8.332 1.00 93.44 245 ILE A C 1
ATOM 1940 O O . ILE A 1 245 ? 23.792 -10.368 -7.972 1.00 93.44 245 ILE A O 1
ATOM 1944 N N . ASN A 1 246 ? 22.370 -9.561 -9.507 1.00 94.00 246 ASN A N 1
ATOM 1945 C CA . ASN A 1 246 ? 23.386 -9.248 -10.496 1.00 94.00 246 ASN A CA 1
ATOM 1946 C C . ASN A 1 246 ? 23.871 -7.797 -10.363 1.00 94.00 246 ASN A C 1
ATOM 1948 O O . ASN A 1 246 ? 23.344 -6.864 -10.973 1.00 94.00 246 ASN A O 1
ATOM 1952 N N . ARG A 1 247 ? 24.954 -7.614 -9.601 1.00 92.06 247 ARG A N 1
ATOM 1953 C CA . ARG A 1 247 ? 25.598 -6.301 -9.445 1.00 92.06 247 ARG A CA 1
ATOM 1954 C C . ARG A 1 247 ? 26.106 -5.725 -10.768 1.00 92.06 247 ARG A C 1
ATOM 1956 O O . ARG A 1 247 ? 26.163 -4.506 -10.902 1.00 92.06 247 ARG A O 1
ATOM 1963 N N . GLU A 1 248 ? 26.493 -6.569 -11.724 1.00 94.88 248 GLU A N 1
ATOM 1964 C CA . GLU A 1 248 ? 26.973 -6.109 -13.028 1.00 94.88 248 GLU A CA 1
ATOM 1965 C C . GLU A 1 248 ? 25.852 -5.397 -13.788 1.00 94.88 248 GLU A C 1
ATOM 1967 O O . GLU A 1 248 ? 26.053 -4.271 -14.241 1.00 94.88 248 GLU A O 1
ATOM 1972 N N . LEU A 1 249 ? 24.653 -5.988 -13.803 1.00 94.75 249 LEU A N 1
ATOM 1973 C CA . LEU A 1 249 ? 23.459 -5.403 -14.416 1.00 94.75 249 LEU A CA 1
ATOM 1974 C C . LEU A 1 249 ? 23.137 -4.022 -13.823 1.00 94.75 249 LEU A C 1
ATOM 1976 O O . LEU A 1 249 ? 22.968 -3.051 -14.559 1.00 94.75 249 LEU A O 1
ATOM 1980 N N . MET A 1 250 ? 23.146 -3.900 -12.491 1.00 96.62 250 MET A N 1
ATOM 1981 C CA . MET A 1 250 ? 22.969 -2.600 -11.834 1.00 96.62 250 MET A CA 1
ATOM 1982 C C . MET A 1 250 ? 24.090 -1.617 -12.172 1.00 96.62 250 MET A C 1
ATOM 1984 O O . MET A 1 250 ? 23.814 -0.445 -12.405 1.00 96.62 250 MET A O 1
ATOM 1988 N N . SER A 1 251 ? 25.343 -2.072 -12.246 1.00 95.75 251 SER A N 1
ATOM 1989 C CA . SER A 1 251 ? 26.487 -1.202 -12.543 1.00 95.75 251 SER A CA 1
ATOM 1990 C C . SER A 1 251 ? 26.511 -0.663 -13.976 1.00 95.75 251 SER A C 1
ATOM 1992 O O . SER A 1 251 ? 27.055 0.414 -14.205 1.00 95.75 251 SER A O 1
ATOM 1994 N N . GLN A 1 252 ? 25.886 -1.360 -14.930 1.00 95.44 252 GLN A N 1
ATOM 1995 C CA . GLN A 1 252 ? 25.706 -0.855 -16.295 1.00 95.44 252 GLN A CA 1
ATOM 1996 C C . GLN A 1 252 ? 24.755 0.351 -16.324 1.00 95.44 252 GLN A C 1
ATOM 1998 O O . GLN A 1 252 ? 24.957 1.286 -17.098 1.00 95.44 252 GLN A O 1
ATOM 2003 N N . LEU A 1 253 ? 23.741 0.358 -15.452 1.00 96.19 253 LEU A N 1
ATOM 2004 C CA . LEU A 1 253 ? 22.798 1.468 -15.309 1.00 96.19 253 LEU A CA 1
ATOM 2005 C C . LEU A 1 253 ? 23.341 2.571 -14.393 1.00 96.19 253 LEU A C 1
ATOM 2007 O O . LEU A 1 253 ? 23.163 3.755 -14.684 1.00 96.19 253 LEU A O 1
ATOM 2011 N N . TYR A 1 254 ? 23.993 2.191 -13.300 1.00 97.19 254 TYR A N 1
ATOM 2012 C CA . TYR A 1 254 ? 24.480 3.064 -12.235 1.00 97.19 254 TYR A CA 1
ATOM 2013 C C . TYR A 1 254 ? 25.917 2.659 -11.864 1.00 97.19 254 TYR A C 1
ATOM 2015 O O . TYR A 1 254 ? 26.112 1.806 -10.989 1.00 97.19 254 TYR A O 1
ATOM 2023 N N . PRO A 1 255 ? 26.944 3.224 -12.533 1.00 97.25 255 PRO A N 1
ATOM 2024 C CA . PRO A 1 255 ? 28.343 2.820 -12.373 1.00 97.25 255 PRO A CA 1
ATOM 2025 C C . PRO A 1 255 ? 28.852 2.786 -10.927 1.00 97.25 255 PRO A C 1
ATOM 2027 O O . PRO A 1 255 ? 29.753 1.997 -10.618 1.00 97.25 255 PRO A O 1
ATOM 2030 N N . SER A 1 256 ? 28.281 3.585 -10.020 1.00 96.19 256 SER A N 1
ATOM 2031 C CA . SER A 1 256 ? 28.656 3.605 -8.602 1.00 96.19 256 SER A CA 1
ATOM 2032 C C . SER A 1 256 ? 28.421 2.273 -7.879 1.00 96.19 256 SER A C 1
ATOM 2034 O O . SER A 1 256 ? 29.163 1.950 -6.948 1.00 96.19 256 SER A O 1
ATOM 2036 N N . PHE A 1 257 ? 27.488 1.429 -8.342 1.00 95.88 257 PHE A N 1
ATOM 2037 C CA . PHE A 1 257 ? 27.247 0.097 -7.768 1.00 95.88 257 PHE A CA 1
ATOM 2038 C C . PHE A 1 257 ? 28.480 -0.819 -7.845 1.00 95.88 257 PHE A C 1
ATOM 2040 O O . PHE A 1 257 ? 28.645 -1.714 -7.012 1.00 95.88 257 PHE A O 1
ATOM 2047 N N . SER A 1 258 ? 29.404 -0.568 -8.782 1.00 95.56 258 SER A N 1
ATOM 2048 C CA . SER A 1 258 ? 30.688 -1.280 -8.862 1.00 95.56 258 SER A CA 1
ATOM 2049 C C . SER A 1 258 ? 31.597 -1.036 -7.643 1.00 95.56 258 SER A C 1
ATOM 2051 O O . SER A 1 258 ? 32.406 -1.898 -7.287 1.00 95.56 258 SER A O 1
ATOM 2053 N N . LYS A 1 259 ? 31.428 0.095 -6.944 1.00 93.94 259 LYS A N 1
ATOM 2054 C CA . LYS A 1 259 ? 32.177 0.449 -5.725 1.00 93.94 259 LYS A CA 1
ATOM 2055 C C . LYS A 1 259 ? 31.630 -0.246 -4.472 1.00 93.94 259 LYS A C 1
ATOM 2057 O O . LYS A 1 259 ? 32.302 -0.289 -3.442 1.00 93.94 259 LYS A O 1
ATOM 2062 N N . GLY A 1 260 ? 30.433 -0.832 -4.555 1.00 92.69 260 GLY A N 1
ATOM 2063 C CA . GLY A 1 260 ? 29.766 -1.486 -3.431 1.00 92.69 260 GLY A CA 1
ATOM 2064 C C . GLY A 1 260 ? 29.469 -0.525 -2.274 1.00 92.69 260 GLY A C 1
ATOM 2065 O O . GLY A 1 260 ? 29.203 0.660 -2.472 1.00 92.69 260 GLY A O 1
ATOM 2066 N N . LEU A 1 261 ? 29.518 -1.046 -1.047 1.00 95.69 261 LEU A N 1
ATOM 2067 C CA . LEU A 1 261 ? 29.179 -0.296 0.171 1.00 95.69 261 LEU A CA 1
ATOM 2068 C C . LEU A 1 261 ? 30.373 0.431 0.808 1.00 95.69 261 LEU A C 1
ATOM 2070 O O . LEU A 1 261 ? 30.207 1.089 1.833 1.00 95.69 261 LEU A O 1
ATOM 2074 N N . ALA A 1 262 ? 31.576 0.329 0.235 1.00 96.38 262 ALA A N 1
ATOM 2075 C CA . ALA A 1 262 ? 32.759 0.967 0.814 1.00 96.38 262 ALA A CA 1
ATOM 2076 C C . ALA A 1 262 ? 32.588 2.498 0.964 1.00 96.38 262 ALA A C 1
ATOM 2078 O O . ALA A 1 262 ? 32.859 3.004 2.056 1.00 96.38 262 ALA A O 1
ATOM 2079 N N . PRO A 1 263 ? 32.057 3.234 -0.042 1.00 96.81 263 PRO A N 1
ATOM 2080 C CA . PRO A 1 263 ? 31.820 4.672 0.091 1.00 96.81 263 PRO A CA 1
ATOM 2081 C C . PRO A 1 263 ? 30.836 5.044 1.209 1.00 96.81 263 PRO A C 1
ATOM 2083 O O . PRO A 1 263 ? 31.021 6.071 1.860 1.00 96.81 263 PRO A O 1
ATOM 2086 N N . PHE A 1 264 ? 29.826 4.207 1.482 1.00 96.94 264 PHE A N 1
ATOM 2087 C CA . PHE A 1 264 ? 28.873 4.431 2.572 1.00 96.94 264 PHE A CA 1
ATOM 2088 C C . PHE A 1 264 ? 29.569 4.465 3.940 1.00 96.94 264 PHE A C 1
ATOM 2090 O O . PHE A 1 264 ? 29.445 5.452 4.668 1.00 96.94 264 PHE A O 1
ATOM 2097 N N . PHE A 1 265 ? 30.349 3.426 4.261 1.00 97.19 265 PHE A N 1
ATOM 2098 C CA . PHE A 1 265 ? 31.036 3.304 5.554 1.00 97.19 265 PHE A CA 1
ATOM 2099 C C . PHE A 1 265 ? 32.253 4.229 5.691 1.00 97.19 265 PHE A C 1
ATOM 2101 O O . PHE A 1 265 ? 32.631 4.577 6.806 1.00 97.19 265 PHE A O 1
ATOM 2108 N N . ALA A 1 266 ? 32.852 4.649 4.573 1.00 96.50 266 ALA A N 1
ATOM 2109 C CA . ALA A 1 266 ? 33.971 5.591 4.551 1.00 96.50 266 ALA A CA 1
ATOM 2110 C C . ALA A 1 266 ? 33.540 7.074 4.551 1.00 96.50 266 ALA A C 1
ATOM 2112 O O . ALA A 1 266 ? 34.401 7.952 4.554 1.00 96.50 266 ALA A O 1
ATOM 2113 N N . GLY A 1 267 ? 32.234 7.373 4.513 1.00 95.19 267 GLY A N 1
ATOM 2114 C CA . GLY A 1 267 ? 31.720 8.749 4.454 1.00 95.19 267 GLY A CA 1
ATOM 2115 C C . GLY A 1 267 ? 31.904 9.442 3.095 1.00 95.19 267 GLY A C 1
ATOM 2116 O O . GLY A 1 267 ? 31.790 10.660 3.002 1.00 95.19 267 GLY A O 1
ATOM 2117 N N . GLN A 1 268 ? 32.180 8.690 2.027 1.00 96.38 268 GLN A N 1
ATOM 2118 C CA . GLN A 1 268 ? 32.383 9.197 0.664 1.00 96.38 268 GLN A CA 1
ATOM 2119 C C . GLN A 1 268 ? 31.066 9.194 -0.135 1.00 96.38 268 GLN A C 1
ATOM 2121 O O . GLN A 1 268 ? 30.977 8.641 -1.227 1.00 96.38 268 GLN A O 1
ATOM 2126 N N . TRP A 1 269 ? 30.006 9.795 0.412 1.00 96.06 269 TRP A N 1
ATOM 2127 C CA . TRP A 1 269 ? 28.640 9.655 -0.124 1.00 96.06 269 TRP A CA 1
ATOM 2128 C C . TRP A 1 269 ? 28.403 10.308 -1.493 1.00 96.06 269 TRP A C 1
ATOM 2130 O O . TRP A 1 269 ? 27.453 9.942 -2.179 1.00 96.06 269 TRP A O 1
ATOM 2140 N N . GLY A 1 270 ? 29.281 11.220 -1.927 1.00 95.81 270 GLY A N 1
ATOM 2141 C CA . GLY A 1 270 ? 29.220 11.815 -3.270 1.00 95.81 270 GLY A CA 1
ATOM 2142 C C . GLY A 1 270 ? 29.339 10.792 -4.408 1.00 95.81 270 GLY A C 1
ATOM 2143 O O . GLY A 1 270 ? 28.915 11.064 -5.532 1.00 95.81 270 GLY A O 1
ATOM 2144 N N . GLU A 1 271 ? 29.850 9.596 -4.107 1.00 96.31 271 GLU A N 1
ATOM 2145 C CA . GLU A 1 271 ? 29.970 8.493 -5.058 1.00 96.31 271 GLU A CA 1
ATOM 2146 C C . GLU A 1 271 ? 28.627 7.900 -5.501 1.00 96.31 271 GLU A C 1
ATOM 2148 O O . GLU A 1 271 ? 28.575 7.273 -6.551 1.00 96.31 271 GLU A O 1
ATOM 2153 N N . TYR A 1 272 ? 27.540 8.123 -4.756 1.00 97.44 272 TYR A N 1
ATOM 2154 C CA . TYR A 1 272 ? 26.198 7.601 -5.066 1.00 97.44 272 TYR A CA 1
ATOM 2155 C C . TYR A 1 272 ? 25.308 8.588 -5.843 1.00 97.44 272 TYR A C 1
ATOM 2157 O O . TYR A 1 272 ? 24.087 8.440 -5.901 1.00 97.44 272 TYR A O 1
ATOM 2165 N N . SER A 1 273 ? 25.911 9.616 -6.445 1.00 96.75 273 SER A N 1
ATOM 2166 C CA . SER A 1 273 ? 25.205 10.705 -7.138 1.00 96.75 273 SER A CA 1
ATOM 2167 C C . SER A 1 273 ? 24.537 10.306 -8.462 1.00 96.75 273 SER A C 1
ATOM 2169 O O . SER A 1 273 ? 23.811 11.109 -9.045 1.00 96.75 273 SER A O 1
ATOM 2171 N N . ASP A 1 274 ? 24.738 9.079 -8.943 1.00 96.44 274 ASP A N 1
ATOM 2172 C CA . ASP A 1 274 ? 24.086 8.541 -10.140 1.00 96.44 274 ASP A CA 1
ATOM 2173 C C . ASP A 1 274 ? 22.673 7.991 -9.872 1.00 96.44 274 ASP A C 1
ATOM 2175 O O . ASP A 1 274 ? 21.854 7.982 -10.796 1.00 96.44 274 ASP A O 1
ATOM 2179 N N . PHE A 1 275 ? 22.357 7.591 -8.632 1.00 97.06 275 PHE A N 1
ATOM 2180 C CA . PHE A 1 275 ? 21.019 7.129 -8.226 1.00 97.06 275 PHE A CA 1
ATOM 2181 C C . PHE A 1 275 ? 20.394 7.907 -7.053 1.00 97.06 275 PHE A C 1
ATOM 2183 O O . PHE A 1 275 ? 19.174 7.874 -6.901 1.00 97.06 275 PHE A O 1
ATOM 2190 N N . LEU A 1 276 ? 21.180 8.655 -6.270 1.00 98.19 276 LEU A N 1
ATOM 2191 C CA . LEU A 1 276 ? 20.696 9.628 -5.282 1.00 98.19 276 LEU A CA 1
ATOM 2192 C C . LEU A 1 276 ? 20.965 11.041 -5.792 1.00 98.19 276 LEU A C 1
ATOM 2194 O O . LEU A 1 276 ? 22.025 11.622 -5.556 1.00 98.19 276 LEU A O 1
ATOM 2198 N N . THR A 1 277 ? 20.007 11.592 -6.531 1.00 98.31 277 THR A N 1
ATOM 2199 C CA . THR A 1 277 ? 20.183 12.884 -7.199 1.00 98.31 277 THR A CA 1
ATOM 2200 C C . THR A 1 277 ? 19.504 14.021 -6.437 1.00 98.31 277 THR A C 1
ATOM 2202 O O . THR A 1 277 ? 18.799 13.812 -5.449 1.00 98.31 277 THR A O 1
ATOM 2205 N N . PHE A 1 278 ? 19.764 15.251 -6.875 1.00 98.06 278 PHE A N 1
ATOM 2206 C CA . PHE A 1 278 ? 19.051 16.448 -6.431 1.00 98.06 278 PHE A CA 1
ATOM 2207 C C . PHE A 1 278 ? 18.856 17.384 -7.631 1.00 98.06 278 PHE A C 1
ATOM 2209 O O . PHE A 1 278 ? 19.353 18.508 -7.657 1.00 98.06 278 PHE A O 1
ATOM 2216 N N . LYS A 1 279 ? 18.238 16.862 -8.697 1.00 97.06 279 LYS A N 1
ATOM 2217 C CA . LYS A 1 279 ? 18.096 17.587 -9.970 1.00 97.06 279 LYS A CA 1
ATOM 2218 C C . LYS A 1 279 ? 17.091 18.726 -9.843 1.00 97.06 279 LYS A C 1
ATOM 2220 O O . LYS A 1 279 ? 17.371 19.835 -10.289 1.00 97.06 279 LYS A O 1
ATOM 2225 N N . GLY A 1 280 ? 15.944 18.446 -9.224 1.00 95.31 280 GLY A N 1
ATOM 2226 C CA . GLY A 1 280 ? 14.812 19.363 -9.172 1.00 95.31 280 GLY A CA 1
ATOM 2227 C C . GLY A 1 280 ? 14.106 19.498 -10.529 1.00 95.31 280 GLY A C 1
ATOM 2228 O O . GLY A 1 280 ? 14.724 19.487 -11.592 1.00 95.31 280 GLY A O 1
ATOM 2229 N N . GLY A 1 281 ? 12.779 19.623 -10.500 1.00 97.00 281 GLY A N 1
ATOM 2230 C CA . GLY A 1 281 ? 11.950 19.690 -11.707 1.00 97.00 281 GLY A CA 1
ATOM 2231 C C . GLY A 1 281 ? 11.441 18.322 -12.168 1.00 97.00 281 GLY A C 1
ATOM 2232 O O . GLY A 1 281 ? 11.260 17.413 -11.358 1.00 97.00 281 GLY A O 1
ATOM 2233 N N . LEU A 1 282 ? 11.161 18.199 -13.467 1.00 98.12 282 LEU A N 1
ATOM 2234 C CA . LEU A 1 282 ? 10.486 17.038 -14.053 1.00 98.12 282 LEU A CA 1
ATOM 2235 C C . LEU A 1 282 ? 11.416 16.261 -14.989 1.00 98.12 282 LEU A C 1
ATOM 2237 O O . LEU A 1 282 ? 12.268 16.840 -15.667 1.00 98.12 282 LEU A O 1
ATOM 2241 N N . ASN A 1 283 ? 11.228 14.945 -15.037 1.00 97.31 283 ASN A N 1
ATOM 2242 C CA . ASN A 1 283 ? 11.804 14.083 -16.055 1.00 97.31 283 ASN A CA 1
ATOM 2243 C C . ASN A 1 283 ? 11.148 14.430 -17.408 1.00 97.31 283 ASN A C 1
ATOM 2245 O O . ASN A 1 283 ? 9.925 14.343 -17.524 1.00 97.31 283 ASN A O 1
ATOM 2249 N N . PRO A 1 284 ? 11.924 14.826 -18.434 1.00 97.06 284 PRO A N 1
ATOM 2250 C CA . PRO A 1 284 ? 11.377 15.271 -19.715 1.00 97.06 284 PRO A CA 1
ATOM 2251 C C . PRO A 1 284 ? 10.680 14.160 -20.511 1.00 97.06 284 PRO A C 1
ATOM 2253 O O . PRO A 1 284 ? 9.900 14.474 -21.403 1.00 97.06 284 PRO A O 1
ATOM 2256 N N . VAL A 1 285 ? 10.951 12.885 -20.208 1.00 96.19 285 VAL A N 1
ATOM 2257 C CA . VAL A 1 285 ? 10.314 11.742 -20.878 1.00 96.19 285 VAL A CA 1
ATOM 2258 C C . VAL A 1 285 ? 8.923 11.492 -20.306 1.00 96.19 285 VAL A C 1
ATOM 2260 O O . VAL A 1 285 ? 7.956 11.364 -21.050 1.00 96.19 285 VAL A O 1
ATOM 2263 N N . THR A 1 286 ? 8.811 11.435 -18.979 1.00 96.06 286 THR A N 1
ATOM 2264 C CA . THR A 1 286 ? 7.567 11.030 -18.307 1.00 96.06 286 THR A CA 1
ATOM 2265 C C . THR A 1 286 ? 6.692 12.204 -17.885 1.00 96.06 286 THR A C 1
ATOM 2267 O O . THR A 1 286 ? 5.517 12.012 -17.582 1.00 96.06 286 THR A O 1
ATOM 2270 N N . GLY A 1 287 ? 7.255 13.412 -17.794 1.00 96.44 287 GLY A N 1
ATOM 2271 C CA . GLY A 1 287 ? 6.606 14.571 -17.178 1.00 96.44 287 GLY A CA 1
ATOM 2272 C C . GLY A 1 287 ? 6.424 14.453 -15.657 1.00 96.44 287 GLY A C 1
ATOM 2273 O O . GLY A 1 287 ? 5.870 15.363 -15.046 1.00 96.44 287 GLY A O 1
ATOM 2274 N N . GLY A 1 288 ? 6.879 13.358 -15.036 1.00 97.31 288 GLY A N 1
ATOM 2275 C CA . GLY A 1 288 ? 6.851 13.143 -13.589 1.00 97.31 288 GLY A CA 1
ATOM 2276 C C . GLY A 1 288 ? 8.104 13.669 -12.887 1.00 97.31 288 GLY A C 1
ATOM 2277 O O . GLY A 1 288 ? 9.048 14.133 -13.521 1.00 97.31 288 GLY A O 1
ATOM 2278 N N . LEU A 1 289 ? 8.138 13.577 -11.559 1.00 98.38 289 LEU A N 1
ATOM 2279 C CA . LEU A 1 289 ? 9.348 13.861 -10.781 1.00 98.38 289 LEU A CA 1
ATOM 2280 C C . LEU A 1 289 ? 10.434 12.806 -11.050 1.00 98.38 289 LEU A C 1
ATOM 2282 O O . LEU A 1 289 ? 10.143 11.652 -11.369 1.00 98.38 289 LEU A O 1
ATOM 2286 N N . TRP A 1 290 ? 11.700 13.180 -10.872 1.00 98.19 290 TRP A N 1
ATOM 2287 C CA . TRP A 1 290 ? 12.807 12.228 -10.948 1.00 98.19 290 TRP A CA 1
ATOM 2288 C C . TRP A 1 290 ? 12.722 11.210 -9.807 1.00 98.19 290 TRP A C 1
ATOM 2290 O O . TRP A 1 290 ? 12.846 11.575 -8.640 1.00 98.19 290 TRP A O 1
ATOM 2300 N N . LEU A 1 291 ? 12.583 9.920 -10.128 1.00 98.25 291 LEU A N 1
ATOM 2301 C CA . LEU A 1 291 ? 12.551 8.855 -9.116 1.00 98.25 291 LEU A CA 1
ATOM 2302 C C . LEU A 1 291 ? 13.809 8.833 -8.234 1.00 98.25 291 LEU A C 1
ATOM 2304 O O . LEU A 1 291 ? 13.720 8.489 -7.061 1.00 98.25 291 LEU A O 1
ATOM 2308 N N . SER A 1 292 ? 14.962 9.255 -8.759 1.00 98.31 292 SER A N 1
ATOM 2309 C CA . SER A 1 292 ? 16.218 9.340 -8.003 1.00 98.31 292 SER A CA 1
ATOM 2310 C C . SER A 1 292 ? 16.210 10.487 -6.989 1.00 98.31 292 SER A C 1
ATOM 2312 O O . SER A 1 292 ? 16.787 10.354 -5.911 1.00 98.31 292 SER A O 1
ATOM 2314 N N . ASP A 1 293 ? 15.499 11.582 -7.286 1.00 98.62 293 ASP A N 1
ATOM 2315 C CA . ASP A 1 293 ? 15.245 12.654 -6.317 1.00 98.62 293 ASP A CA 1
ATOM 2316 C C . ASP A 1 293 ? 14.241 12.179 -5.250 1.00 98.62 293 ASP A C 1
ATOM 2318 O O . ASP A 1 293 ? 14.421 12.463 -4.068 1.00 98.62 293 ASP A O 1
ATOM 2322 N N . ILE A 1 294 ? 13.213 11.407 -5.633 1.00 98.62 294 ILE A N 1
ATOM 2323 C CA . ILE A 1 294 ? 12.243 10.833 -4.682 1.00 98.62 294 ILE A CA 1
ATOM 2324 C C . ILE A 1 294 ? 12.917 9.809 -3.752 1.00 98.62 294 ILE A C 1
ATOM 2326 O O . ILE A 1 294 ? 12.650 9.813 -2.549 1.00 98.62 294 ILE A O 1
ATOM 2330 N N . ALA A 1 295 ? 13.805 8.960 -4.272 1.00 98.69 295 ALA A N 1
ATOM 2331 C CA . ALA A 1 295 ? 14.579 8.016 -3.469 1.00 98.69 295 ALA A CA 1
ATOM 2332 C C . ALA A 1 295 ? 15.455 8.751 -2.448 1.00 98.69 295 ALA A C 1
ATOM 2334 O O . ALA A 1 295 ? 15.427 8.441 -1.258 1.00 98.69 295 ALA A O 1
ATOM 2335 N N . HIS A 1 296 ? 16.167 9.790 -2.891 1.00 98.75 296 HIS A N 1
ATOM 2336 C CA . HIS A 1 296 ? 16.968 10.627 -2.004 1.00 98.75 296 HIS A CA 1
ATOM 2337 C C . HIS A 1 296 ? 16.111 11.352 -0.956 1.00 98.75 296 HIS A C 1
ATOM 2339 O O . HIS A 1 296 ? 16.485 11.406 0.216 1.00 98.75 296 HIS A O 1
ATOM 2345 N N . HIS A 1 297 ? 14.928 11.837 -1.337 1.00 98.75 297 HIS A N 1
ATOM 2346 C CA . HIS A 1 297 ? 13.966 12.431 -0.414 1.00 98.75 297 HIS A CA 1
ATOM 2347 C C . HIS A 1 297 ? 13.537 11.454 0.693 1.00 98.75 297 HIS A C 1
ATOM 2349 O O . HIS A 1 297 ? 13.610 11.804 1.872 1.00 98.75 297 HIS A O 1
ATOM 2355 N N . HIS A 1 298 ? 13.150 10.221 0.347 1.00 98.81 298 HIS A N 1
ATOM 2356 C CA . HIS A 1 298 ? 12.767 9.216 1.345 1.00 98.81 298 HIS A CA 1
ATOM 2357 C C . HIS A 1 298 ? 13.936 8.804 2.236 1.00 98.81 298 HIS A C 1
ATOM 2359 O O . HIS A 1 298 ? 13.742 8.651 3.440 1.00 98.81 298 HIS A O 1
ATOM 2365 N N . LEU A 1 299 ? 15.151 8.688 1.694 1.00 98.69 299 LEU A N 1
ATOM 2366 C CA . LEU A 1 299 ? 16.339 8.415 2.501 1.00 98.69 299 LEU A CA 1
ATOM 2367 C C . LEU A 1 299 ? 16.601 9.534 3.521 1.00 98.69 299 LEU A C 1
ATOM 2369 O O . LEU A 1 299 ? 16.865 9.259 4.691 1.00 98.69 299 LEU A O 1
ATOM 2373 N N . ALA A 1 300 ? 16.483 10.798 3.106 1.00 98.56 300 ALA A N 1
ATOM 2374 C CA . ALA A 1 300 ? 16.647 11.941 4.000 1.00 98.56 300 ALA A CA 1
ATOM 2375 C C . ALA A 1 300 ? 15.571 11.971 5.101 1.00 98.56 300 ALA A C 1
ATOM 2377 O O . ALA A 1 300 ? 15.894 12.174 6.275 1.00 98.56 300 ALA A O 1
ATOM 2378 N N . LEU A 1 301 ? 14.304 11.715 4.748 1.00 98.69 301 LEU A N 1
ATOM 2379 C CA . LEU A 1 301 ? 13.213 11.600 5.721 1.00 98.69 301 LEU A CA 1
ATOM 2380 C C . LEU A 1 301 ? 13.414 10.427 6.681 1.00 98.69 301 LEU A C 1
ATOM 2382 O O . LEU A 1 301 ? 13.169 10.580 7.875 1.00 98.69 301 LEU A O 1
ATOM 2386 N N . ALA A 1 302 ? 13.896 9.285 6.191 1.00 98.69 302 ALA A N 1
ATOM 2387 C CA . ALA A 1 302 ? 14.188 8.127 7.023 1.00 98.69 302 ALA A CA 1
ATOM 2388 C C . ALA A 1 302 ? 15.196 8.474 8.120 1.00 98.69 302 ALA A C 1
ATOM 2390 O O . ALA A 1 302 ? 14.939 8.220 9.295 1.00 98.69 302 ALA A O 1
ATOM 2391 N N . VAL A 1 303 ? 16.310 9.118 7.755 1.00 98.44 303 VAL A N 1
ATOM 2392 C CA . VAL A 1 303 ? 17.306 9.589 8.724 1.00 98.44 303 VAL A CA 1
ATOM 2393 C C . VAL A 1 303 ? 16.655 10.554 9.718 1.00 98.44 303 VAL A C 1
ATOM 2395 O O . VAL A 1 303 ? 16.756 10.339 10.924 1.00 98.44 303 VAL A O 1
ATOM 2398 N N . LEU A 1 304 ? 15.927 11.567 9.240 1.00 98.62 304 LEU A N 1
ATOM 2399 C CA . LEU A 1 304 ? 15.270 12.551 10.105 1.00 98.62 304 LEU A CA 1
ATOM 2400 C C . LEU A 1 304 ? 14.325 11.896 11.123 1.00 98.62 304 LEU A C 1
ATOM 2402 O O . LEU A 1 304 ? 14.417 12.183 12.316 1.00 98.62 304 LEU A O 1
ATOM 2406 N N . PHE A 1 305 ? 13.446 11.001 10.675 1.00 98.69 305 PHE A N 1
ATOM 2407 C CA . PHE A 1 305 ? 12.465 10.344 11.534 1.00 98.69 305 PHE A CA 1
ATOM 2408 C C . PHE A 1 305 ? 13.095 9.341 12.501 1.00 98.69 305 PHE A C 1
ATOM 2410 O O . PHE A 1 305 ? 12.686 9.284 13.662 1.00 98.69 305 PHE A O 1
ATOM 2417 N N . ILE A 1 306 ? 14.124 8.603 12.070 1.00 98.50 306 ILE A N 1
ATOM 2418 C CA . ILE A 1 306 ? 14.878 7.708 12.955 1.00 98.50 306 ILE A CA 1
ATOM 2419 C C . ILE A 1 306 ? 15.529 8.516 14.075 1.00 98.50 306 ILE A C 1
ATOM 2421 O O . ILE A 1 306 ? 15.342 8.175 15.240 1.00 98.50 306 ILE A O 1
ATOM 2425 N N . PHE A 1 307 ? 16.225 9.613 13.768 1.00 98.19 307 PHE A N 1
ATOM 2426 C CA . PHE A 1 307 ? 16.813 10.463 14.807 1.00 98.19 307 PHE A CA 1
ATOM 2427 C C . PHE A 1 307 ? 15.744 11.103 15.708 1.00 98.19 307 PHE A C 1
ATOM 2429 O O . PHE A 1 307 ? 15.898 11.100 16.929 1.00 98.19 307 PHE A O 1
ATOM 2436 N N . ALA A 1 308 ? 14.637 11.591 15.139 1.00 97.62 308 ALA A N 1
ATOM 2437 C CA . ALA A 1 308 ? 13.539 12.181 15.906 1.00 97.62 308 ALA A CA 1
ATOM 2438 C C . ALA A 1 308 ? 12.895 11.182 16.886 1.00 97.62 308 ALA A C 1
ATOM 2440 O O . ALA A 1 308 ? 12.575 11.546 18.017 1.00 97.62 308 ALA A O 1
ATOM 2441 N N . GLY A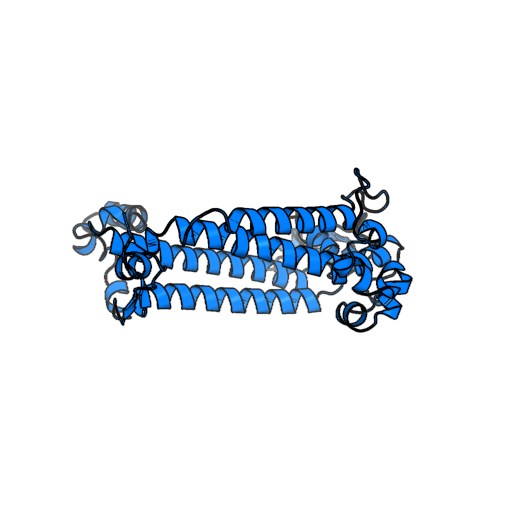 1 309 ? 12.763 9.910 16.502 1.00 97.38 309 GLY A N 1
ATOM 2442 C CA . GLY A 1 309 ? 12.217 8.859 17.365 1.00 97.38 309 GLY A CA 1
ATOM 2443 C C . GLY A 1 309 ? 13.143 8.387 18.491 1.00 97.38 309 GLY A C 1
ATOM 2444 O O . GLY A 1 309 ? 12.784 7.458 19.205 1.00 97.38 309 GLY A O 1
ATOM 2445 N N . HIS A 1 310 ? 14.310 9.011 18.673 1.00 97.56 310 HIS A N 1
ATOM 2446 C CA . HIS A 1 310 ? 15.190 8.800 19.831 1.00 97.56 310 HIS A CA 1
ATOM 2447 C C . HIS A 1 310 ? 15.196 10.006 20.791 1.00 97.56 310 HIS A C 1
ATOM 2449 O O . HIS A 1 310 ? 16.067 10.114 21.653 1.00 97.56 310 HIS A O 1
ATOM 2455 N N . MET A 1 311 ? 14.237 10.929 20.644 1.00 96.25 311 MET A N 1
ATOM 2456 C CA . MET A 1 311 ? 14.136 12.133 21.471 1.00 96.25 311 MET A CA 1
ATOM 2457 C C . MET A 1 311 ? 13.601 11.853 22.883 1.00 96.25 311 MET A C 1
ATOM 2459 O O . MET A 1 311 ? 14.063 12.471 23.844 1.00 96.25 311 MET A O 1
ATOM 2463 N N . TYR A 1 312 ? 12.614 10.961 23.023 1.00 93.12 312 TYR A N 1
ATOM 2464 C CA . TYR A 1 312 ? 11.915 10.747 24.292 1.00 93.12 312 TYR A CA 1
ATOM 2465 C C . TYR A 1 312 ? 12.558 9.623 25.107 1.00 93.12 312 TYR A C 1
ATOM 2467 O O . TYR A 1 312 ? 13.067 8.645 24.560 1.00 93.12 312 TYR A O 1
ATOM 2475 N N . ARG A 1 313 ? 12.543 9.756 26.436 1.00 92.19 313 ARG A N 1
ATOM 2476 C CA . ARG A 1 313 ? 13.104 8.750 27.346 1.00 92.19 313 ARG A CA 1
ATOM 2477 C C . ARG A 1 313 ? 12.146 7.560 27.457 1.00 92.19 313 ARG A C 1
ATOM 2479 O O . ARG A 1 313 ? 10.952 7.770 27.615 1.00 92.19 313 ARG A O 1
ATOM 2486 N N . THR A 1 314 ? 12.678 6.340 27.446 1.00 85.56 314 THR A N 1
ATOM 2487 C CA . THR A 1 314 ? 11.930 5.072 27.583 1.00 85.56 314 THR A CA 1
ATOM 2488 C C . THR A 1 314 ? 12.673 4.061 28.446 1.00 85.56 314 THR A C 1
ATOM 2490 O O . THR A 1 314 ? 13.882 4.294 28.687 1.00 85.56 314 THR A O 1
#

InterPro domains:
  IPR001280 Photosystem I PsaA/PsaB [PF00223] (35-314)
  IPR001280 Photosystem I PsaA/PsaB [PR00257] (73-96)
  IPR001280 Photosystem I PsaA/PsaB [PR00257] (159-183)
  IPR001280 Photosystem I PsaA/PsaB [PR00257] (198-222)
  IPR001280 Photosystem I PsaA/PsaB [PR00257] (294-312)
  IPR036408 Photosystem I PsaA/PsaB superfamily [G3DSA:1.20.1130.10] (1-314)
  IPR036408 Photosystem I PsaA/PsaB superfamily [SSF81558] (29-314)

Foldseek 3Di:
DDDDPVVVVVQDDDFAWDFQPDDDDCPVVVQQPPLPPVLSVDDPDPVSVVCSVVCVLVNVNSDVDPLLNVLLVVLVVLLVLLVVLLVLLVVLLLVLPVWLLLLCLLPVPQAATFSAQDDDDPNCNVCQPCRDPPGTHHGDDPCVSVVCLLLLNNHSVVSNVSSVVSNVSSVVSNVVSCCCNRGIPTGPVNVVPVLLVLLCCLQPVQQVVLVVVLVSLQQHSQLSNVCSLVSNRSVRDDDSVCSVPPLVSVCVQQVLSVVPCPCVVVVVCVSRCSQQDDPDAADPSPNHRDSSVVSNVSNVSSVVSNVVSVPGRD

pLDDT: mean 94.82, std 10.21, range [40.41, 98.81]